Protein AF-A0A8J7ESP2-F1 (afdb_monomer)

Structure (mmCIF, N/CA/C/O backbone):
data_AF-A0A8J7ESP2-F1
#
_entry.id   AF-A0A8J7ESP2-F1
#
loop_
_atom_site.group_PDB
_atom_site.id
_atom_site.type_symbol
_atom_site.label_atom_id
_atom_site.label_alt_id
_atom_site.label_comp_id
_atom_site.label_asym_id
_atom_site.label_entity_id
_atom_site.label_seq_id
_atom_site.pdbx_PDB_ins_code
_atom_site.Cartn_x
_atom_site.Cartn_y
_atom_site.Cartn_z
_atom_site.occupancy
_atom_site.B_iso_or_equiv
_atom_site.auth_seq_id
_atom_site.auth_comp_id
_atom_site.auth_asym_id
_atom_site.auth_atom_id
_atom_site.pdbx_PDB_model_num
ATOM 1 N N . MET A 1 1 ? -73.515 11.483 63.460 1.00 39.88 1 MET A N 1
ATOM 2 C CA . MET A 1 1 ? -73.407 12.614 62.513 1.00 39.88 1 MET A CA 1
ATOM 3 C C . MET A 1 1 ? -72.296 12.306 61.528 1.00 39.88 1 MET A C 1
ATOM 5 O O . MET A 1 1 ? -71.257 11.814 61.939 1.00 39.88 1 MET A O 1
ATOM 9 N N . LYS A 1 2 ? -72.578 12.519 60.241 1.00 44.09 2 LYS A N 1
ATOM 10 C CA . LYS A 1 2 ? -71.656 12.390 59.106 1.00 44.09 2 LYS A CA 1
ATOM 11 C C . LYS A 1 2 ? -70.483 13.364 59.250 1.00 44.09 2 LYS A C 1
ATOM 13 O O . LYS A 1 2 ? -70.739 14.518 59.571 1.00 44.09 2 LYS A O 1
ATOM 18 N N . GLN A 1 3 ? -69.280 12.946 58.862 1.00 40.59 3 GLN A N 1
ATOM 19 C CA . GLN A 1 3 ? -68.357 13.806 58.118 1.00 40.59 3 GLN A CA 1
ATOM 20 C C . GLN A 1 3 ? -67.426 12.953 57.245 1.00 40.59 3 GLN A C 1
ATOM 22 O O . GLN A 1 3 ? -66.661 12.119 57.717 1.00 40.59 3 GLN A O 1
ATOM 27 N N . GLN A 1 4 ? -67.609 13.142 55.940 1.00 44.44 4 GLN A N 1
ATOM 28 C CA . GLN A 1 4 ? -66.697 12.800 54.855 1.00 44.44 4 GLN A CA 1
ATOM 29 C C . GLN A 1 4 ? -65.413 13.643 54.987 1.00 44.44 4 GLN A C 1
ATOM 31 O O . GLN A 1 4 ? -65.513 14.760 55.485 1.00 44.44 4 GLN A O 1
ATOM 36 N N . LEU A 1 5 ? -64.265 13.189 54.465 1.00 39.31 5 LEU A N 1
ATOM 37 C CA . LEU A 1 5 ? -63.591 13.847 53.328 1.00 39.31 5 LEU A CA 1
ATOM 38 C C . LEU A 1 5 ? -62.233 13.199 52.962 1.00 39.31 5 LEU A C 1
ATOM 40 O O . LEU A 1 5 ? -61.336 13.067 53.784 1.00 39.31 5 LEU A O 1
ATOM 44 N N . LEU A 1 6 ? -62.133 12.923 51.660 1.00 39.91 6 LEU A N 1
ATOM 45 C CA . LEU A 1 6 ? -60.988 13.013 50.746 1.00 39.91 6 LEU A CA 1
ATOM 46 C C . LEU A 1 6 ? -59.784 12.056 50.851 1.00 39.91 6 LEU A C 1
ATOM 48 O O . LEU A 1 6 ? -58.722 12.345 51.392 1.00 39.91 6 LEU A O 1
ATOM 52 N N . THR A 1 7 ? -59.948 10.968 50.101 1.00 47.91 7 THR A N 1
ATOM 53 C CA . THR A 1 7 ? -58.999 10.378 49.148 1.00 47.91 7 THR A CA 1
ATOM 54 C C . THR A 1 7 ? -58.208 11.424 48.344 1.00 47.91 7 THR A C 1
ATOM 56 O O . THR A 1 7 ? -58.790 12.361 47.800 1.00 47.91 7 THR A O 1
ATOM 59 N N . GLY A 1 8 ? -56.901 11.205 48.180 1.00 36.75 8 GLY A N 1
ATOM 60 C CA . GLY A 1 8 ? -56.048 12.009 47.303 1.00 36.75 8 GLY A CA 1
ATOM 61 C C . GLY A 1 8 ? -54.642 11.429 47.151 1.00 36.75 8 GLY A C 1
ATOM 62 O O . GLY A 1 8 ? -53.674 12.051 47.567 1.00 36.75 8 GLY A O 1
ATOM 63 N N . ALA A 1 9 ? -54.517 10.226 46.582 1.00 42.88 9 ALA A N 1
ATOM 64 C CA . ALA A 1 9 ? -53.223 9.696 46.152 1.00 42.88 9 ALA A CA 1
ATOM 65 C C . ALA A 1 9 ? -52.955 10.149 44.706 1.00 42.88 9 ALA A C 1
ATOM 67 O O . ALA A 1 9 ? -53.516 9.607 43.756 1.00 42.88 9 ALA A O 1
ATOM 68 N N . LEU A 1 10 ? -52.119 11.176 44.550 1.00 35.12 10 LEU A N 1
ATOM 69 C CA . LEU A 1 10 ? -51.536 11.577 43.269 1.00 35.12 10 LEU A CA 1
ATOM 70 C C . LEU A 1 10 ? -50.529 10.502 42.834 1.00 35.12 10 LEU A C 1
ATOM 72 O O . LEU A 1 10 ? -49.409 10.445 43.336 1.00 35.12 10 LEU A O 1
ATOM 76 N N . ALA A 1 11 ? -50.932 9.637 41.905 1.00 42.12 11 ALA A N 1
ATOM 77 C CA . ALA A 1 11 ? -50.015 8.753 41.198 1.00 42.12 11 ALA A CA 1
ATOM 78 C C . ALA A 1 11 ? -49.287 9.566 40.116 1.00 42.12 11 ALA A C 1
ATOM 80 O O . ALA A 1 11 ? -49.825 9.822 39.040 1.00 42.12 11 ALA A O 1
ATOM 81 N N . VAL A 1 12 ? -48.062 9.999 40.413 1.00 42.09 12 VAL A N 1
ATOM 82 C CA . VAL A 1 12 ? -47.153 10.569 39.412 1.00 42.09 12 VAL A CA 1
ATOM 83 C C . VAL A 1 12 ? -46.608 9.411 38.578 1.00 42.09 12 VAL A C 1
ATOM 85 O O . VAL A 1 12 ? -45.679 8.715 38.981 1.00 42.09 12 VAL A O 1
ATOM 88 N N . GLY A 1 13 ? -47.230 9.165 37.426 1.00 42.97 13 GLY A N 1
ATOM 89 C CA . GLY A 1 13 ? -46.709 8.246 36.421 1.00 42.97 13 GLY A CA 1
ATOM 90 C C . GLY A 1 13 ? -45.454 8.835 35.784 1.00 42.97 13 GLY A C 1
ATOM 91 O O . GLY A 1 13 ? -45.541 9.755 34.973 1.00 42.97 13 GLY A O 1
ATOM 92 N N . ALA A 1 14 ? -44.285 8.315 36.151 1.00 43.34 14 ALA A N 1
ATOM 93 C CA . ALA A 1 14 ? -43.040 8.608 35.457 1.00 43.34 14 ALA A CA 1
ATOM 94 C C . ALA A 1 14 ? -43.083 7.957 34.065 1.00 43.34 14 ALA A C 1
ATOM 96 O O . ALA A 1 14 ? -42.902 6.748 33.922 1.00 43.34 14 ALA A O 1
ATOM 97 N N . VAL A 1 15 ? -43.346 8.754 33.029 1.00 49.44 15 VAL A N 1
ATOM 98 C CA . VAL A 1 15 ? -43.147 8.332 31.640 1.00 49.44 15 VAL A CA 1
ATOM 99 C C . VAL A 1 15 ? -41.643 8.337 31.387 1.00 49.44 15 VAL A C 1
ATOM 101 O O . VAL A 1 15 ? -41.042 9.383 31.148 1.00 49.44 15 VAL A O 1
ATOM 104 N N . ALA A 1 16 ? -41.021 7.163 31.473 1.00 44.25 16 ALA A N 1
ATOM 105 C CA . ALA A 1 16 ? -39.672 6.959 30.975 1.00 44.25 16 ALA A CA 1
ATOM 106 C C . ALA A 1 16 ? -39.716 7.066 29.445 1.00 44.25 16 ALA A C 1
ATOM 108 O O . ALA A 1 16 ? -40.045 6.106 28.747 1.00 44.25 16 ALA A O 1
ATOM 109 N N . ILE A 1 17 ? -39.422 8.255 28.918 1.00 45.06 17 ILE A N 1
ATOM 110 C CA . ILE A 1 17 ? -39.087 8.432 27.507 1.00 45.06 17 ILE A CA 1
ATOM 111 C C . ILE A 1 17 ? -37.729 7.757 27.337 1.00 45.06 17 ILE A C 1
ATOM 113 O O . ILE A 1 17 ? -36.680 8.354 27.565 1.00 45.06 17 ILE A O 1
ATOM 117 N N . GLY A 1 18 ? -37.761 6.460 27.036 1.00 41.09 18 GLY A N 1
ATOM 118 C CA . GLY A 1 18 ? -36.591 5.728 26.593 1.00 41.09 18 GLY A CA 1
ATOM 119 C C . GLY A 1 18 ? -36.149 6.340 25.276 1.00 41.09 18 GLY A C 1
ATOM 120 O O . GLY A 1 18 ? -36.681 5.996 24.224 1.00 41.09 18 GLY A O 1
ATOM 121 N N . SER A 1 19 ? -35.208 7.279 25.340 1.00 46.00 19 SER A N 1
ATOM 122 C CA . SER A 1 19 ? -34.422 7.684 24.187 1.00 46.00 19 SER A CA 1
ATOM 123 C C . SER A 1 19 ? -33.747 6.422 23.670 1.00 46.00 19 SER A C 1
ATOM 125 O O . SER A 1 19 ? -32.754 5.964 24.233 1.00 46.00 19 SER A O 1
ATOM 127 N N . LEU A 1 20 ? -34.325 5.822 22.630 1.00 43.50 20 LEU A N 1
ATOM 128 C CA . LEU A 1 20 ? -33.637 4.858 21.791 1.00 43.50 20 LEU A CA 1
ATOM 129 C C . LEU A 1 20 ? -32.504 5.643 21.135 1.00 43.50 20 LEU A C 1
ATOM 131 O O . LEU A 1 20 ? -32.661 6.206 20.055 1.00 43.50 20 LEU A O 1
ATOM 135 N N . VAL A 1 21 ? -31.379 5.752 21.843 1.00 39.94 21 VAL A N 1
ATOM 136 C CA . VAL A 1 21 ? -30.105 6.092 21.231 1.00 39.94 21 VAL A CA 1
ATOM 137 C C . VAL A 1 21 ? -29.873 4.957 20.256 1.00 39.94 21 VAL A C 1
ATOM 139 O O . VAL A 1 21 ? -29.475 3.858 20.640 1.00 39.94 21 VAL A O 1
ATOM 142 N N . GLN A 1 22 ? -30.246 5.197 19.003 1.00 41.16 22 GLN A N 1
ATOM 143 C CA . GLN A 1 22 ? -29.867 4.346 17.903 1.00 41.16 22 GLN A CA 1
ATOM 144 C C . GLN A 1 22 ? -28.341 4.402 17.882 1.00 41.16 22 GLN A C 1
ATOM 146 O O . GLN A 1 22 ? -27.743 5.365 17.407 1.00 41.16 22 GLN A O 1
ATOM 151 N N . VAL A 1 23 ? -27.712 3.416 18.521 1.00 38.44 23 VAL A N 1
ATOM 152 C CA . VAL A 1 23 ? -26.293 3.134 18.358 1.00 38.44 23 VAL A CA 1
ATOM 153 C C . VAL A 1 23 ? -26.136 2.780 16.893 1.00 38.44 23 VAL A C 1
ATOM 155 O O . VAL A 1 23 ? -26.387 1.647 16.489 1.00 38.44 23 VAL A O 1
ATOM 158 N N . ASN A 1 24 ? -25.811 3.781 16.079 1.00 44.84 24 ASN A N 1
ATOM 159 C CA . ASN A 1 24 ? -25.345 3.519 14.735 1.00 44.84 24 ASN A CA 1
ATOM 160 C C . ASN A 1 24 ? -24.089 2.655 14.907 1.00 44.84 24 ASN A C 1
ATOM 162 O O . ASN A 1 24 ? -23.166 3.087 15.611 1.00 44.84 24 ASN A O 1
ATOM 166 N N . PRO A 1 25 ? -24.056 1.423 14.366 1.00 54.44 25 PRO A N 1
ATOM 167 C CA . PRO A 1 25 ? -22.804 0.686 14.299 1.00 54.44 25 PRO A CA 1
ATOM 168 C C . PRO A 1 25 ? -21.769 1.590 13.626 1.00 54.44 25 PRO A C 1
ATOM 170 O O . PRO A 1 25 ? -22.118 2.355 12.726 1.00 54.44 25 PRO A O 1
ATOM 173 N N . ALA A 1 26 ? -20.522 1.557 14.106 1.00 56.88 26 ALA A N 1
ATOM 174 C CA . ALA A 1 26 ? -19.442 2.291 13.456 1.00 56.88 26 ALA A CA 1
ATOM 175 C C . ALA A 1 26 ? -19.467 1.936 11.965 1.00 56.88 26 ALA A C 1
ATOM 177 O O . ALA A 1 26 ? -19.390 0.753 11.628 1.00 56.88 26 ALA A O 1
ATOM 178 N N . GLU A 1 27 ? -19.671 2.941 11.112 1.00 66.44 27 GLU A N 1
ATOM 179 C CA . GLU A 1 27 ? -19.870 2.712 9.686 1.00 66.44 27 GLU A CA 1
ATOM 180 C C . GLU A 1 27 ? -18.649 1.987 9.125 1.00 66.44 27 GLU A C 1
ATOM 182 O O . GLU A 1 27 ? -17.505 2.406 9.325 1.00 66.44 27 GLU A O 1
ATOM 187 N N . ALA A 1 28 ? -18.897 0.857 8.468 1.00 75.81 28 ALA A N 1
ATOM 188 C CA . ALA A 1 28 ? -17.850 0.140 7.776 1.00 75.81 28 ALA A CA 1
ATOM 189 C C . ALA A 1 28 ? -17.318 1.015 6.641 1.00 75.81 28 ALA A C 1
ATOM 191 O O . ALA A 1 28 ? -18.073 1.582 5.849 1.00 75.81 28 ALA A O 1
ATOM 192 N N . LEU A 1 29 ? -15.998 1.118 6.570 1.00 84.62 29 LEU A N 1
ATOM 193 C CA . LEU A 1 29 ? -15.307 1.941 5.597 1.00 84.62 29 LEU A CA 1
ATOM 194 C C . LEU A 1 29 ? -14.373 1.060 4.776 1.00 84.62 29 LEU A C 1
ATOM 196 O O . LEU A 1 29 ? -13.660 0.210 5.315 1.00 84.62 29 LEU A O 1
ATOM 200 N N . THR A 1 30 ? -14.363 1.284 3.463 1.00 90.69 30 THR A N 1
ATOM 201 C CA . THR A 1 30 ? -13.348 0.725 2.570 1.00 90.69 30 THR A CA 1
ATOM 202 C C . THR A 1 30 ? -12.546 1.863 1.955 1.00 90.69 30 THR A C 1
ATOM 204 O O . THR A 1 30 ? -13.098 2.717 1.261 1.00 90.69 30 THR A O 1
ATOM 207 N N . LEU A 1 31 ? -11.239 1.866 2.214 1.00 92.50 31 LEU A N 1
ATOM 208 C CA . LEU A 1 31 ? -10.283 2.713 1.514 1.00 92.50 31 LEU A CA 1
ATOM 209 C C . LEU A 1 31 ? -9.590 1.873 0.454 1.00 92.50 31 LEU A C 1
ATOM 211 O O . LEU A 1 31 ? -9.164 0.748 0.723 1.00 92.50 31 LEU A O 1
ATOM 215 N N . THR A 1 32 ? -9.415 2.449 -0.723 1.00 94.69 32 THR A N 1
ATOM 216 C CA . THR A 1 32 ? -8.659 1.848 -1.817 1.00 94.69 32 THR A CA 1
ATOM 217 C C . THR A 1 32 ? -7.561 2.783 -2.296 1.00 94.69 32 THR A C 1
ATOM 219 O O . THR A 1 32 ? -7.645 4.005 -2.159 1.00 94.69 32 THR A O 1
ATOM 222 N N . SER A 1 33 ? -6.516 2.225 -2.888 1.00 96.19 33 SER A N 1
ATOM 223 C CA . SER A 1 33 ? -5.528 2.974 -3.655 1.00 96.19 33 SER A CA 1
ATOM 224 C C . SER A 1 33 ? -4.937 2.068 -4.717 1.00 96.19 33 SER A C 1
ATOM 226 O O . SER A 1 33 ? -4.635 0.917 -4.423 1.00 96.19 33 SER A O 1
ATOM 228 N N . GLN A 1 34 ? -4.729 2.592 -5.920 1.00 96.94 34 GLN A N 1
ATOM 229 C CA . GLN A 1 34 ? -3.856 1.955 -6.894 1.00 96.94 34 GLN A CA 1
ATOM 230 C C . GLN A 1 34 ? -2.544 2.730 -6.922 1.00 96.94 34 GLN A C 1
ATOM 232 O O . GLN A 1 34 ? -2.506 3.903 -7.303 1.00 96.94 34 GLN A O 1
ATOM 237 N N . LEU A 1 35 ? -1.472 2.085 -6.473 1.00 97.69 35 LEU A N 1
ATOM 238 C CA . LEU A 1 35 ? -0.134 2.643 -6.540 1.00 97.69 35 LEU A CA 1
ATOM 239 C C . LEU A 1 35 ? 0.417 2.416 -7.940 1.00 97.69 35 LEU A C 1
ATOM 241 O O . LEU A 1 35 ? 0.416 1.289 -8.437 1.00 97.69 35 LEU A O 1
ATOM 245 N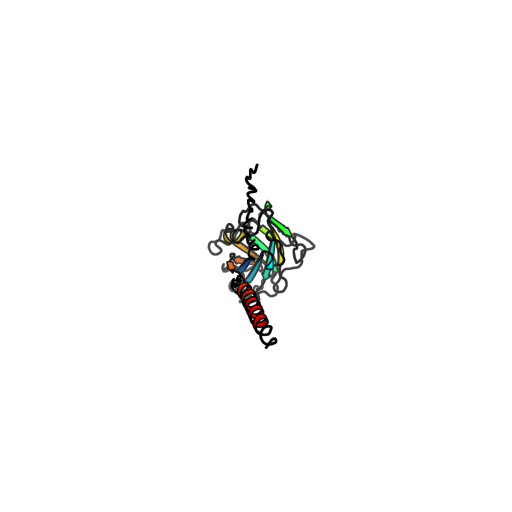 N . LEU A 1 36 ? 0.929 3.483 -8.539 1.00 96.38 36 LEU A N 1
ATOM 246 C CA . LEU A 1 36 ? 1.497 3.456 -9.878 1.00 96.38 36 LEU A CA 1
ATOM 247 C C . LEU A 1 36 ? 3.004 3.657 -9.825 1.00 96.38 36 LEU A C 1
ATOM 249 O O . LEU A 1 36 ? 3.519 4.372 -8.959 1.00 96.38 36 LEU A O 1
ATOM 253 N N . GLY A 1 37 ? 3.68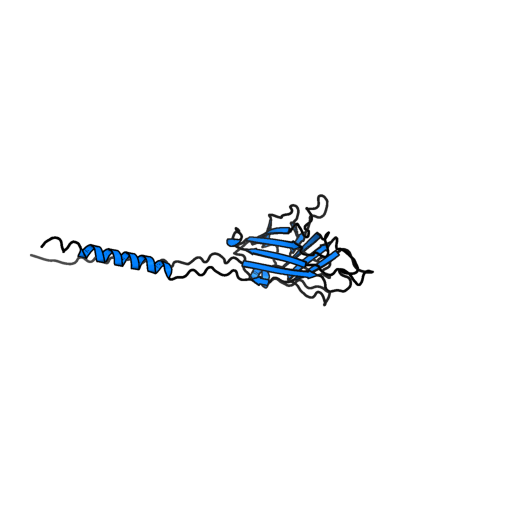6 3.007 -10.765 1.00 91.81 37 GLY A N 1
ATOM 254 C CA . GLY A 1 37 ? 5.129 3.065 -10.927 1.00 91.81 37 GLY A CA 1
ATOM 255 C C . GLY A 1 37 ? 5.700 4.476 -11.029 1.00 91.81 37 GLY A C 1
ATOM 256 O O . GLY A 1 37 ? 5.038 5.460 -11.365 1.00 91.81 37 GLY A O 1
ATOM 257 N N . ASP A 1 38 ? 6.977 4.550 -10.703 1.00 89.50 38 ASP A N 1
ATOM 258 C CA . ASP A 1 38 ? 7.786 5.747 -10.756 1.00 89.50 38 ASP A CA 1
ATOM 259 C C . ASP A 1 38 ? 7.930 6.283 -12.193 1.00 89.50 38 ASP A C 1
ATOM 261 O O . ASP A 1 38 ? 8.534 5.611 -13.024 1.00 89.50 38 ASP A O 1
ATOM 265 N N . PRO A 1 39 ? 7.466 7.512 -12.492 1.00 89.75 39 PRO A N 1
ATOM 266 C CA . PRO A 1 39 ? 7.495 8.062 -13.847 1.00 89.75 39 PRO A CA 1
ATOM 267 C C . PRO A 1 39 ? 8.891 8.518 -14.307 1.00 89.75 39 PRO A C 1
ATOM 269 O O . PRO A 1 39 ? 9.040 9.063 -15.401 1.00 89.75 39 PRO A O 1
ATOM 272 N N . ARG A 1 40 ? 9.928 8.409 -13.468 1.00 89.00 40 ARG A N 1
ATOM 273 C CA . ARG A 1 40 ? 11.292 8.815 -13.830 1.00 89.00 40 ARG A CA 1
ATOM 274 C C . ARG A 1 40 ? 11.873 7.816 -14.836 1.00 89.00 40 ARG A C 1
ATOM 276 O O . ARG A 1 40 ? 11.957 6.632 -14.541 1.00 89.00 40 ARG A O 1
ATOM 283 N N . ALA A 1 41 ? 12.418 8.325 -15.943 1.00 84.50 41 ALA A N 1
ATOM 284 C CA . ALA A 1 41 ? 12.826 7.571 -17.142 1.00 84.50 41 ALA A CA 1
ATOM 285 C C . ALA A 1 41 ? 13.792 6.374 -16.968 1.00 84.50 41 ALA A C 1
ATOM 287 O O . ALA A 1 41 ? 13.967 5.606 -17.913 1.00 84.50 41 ALA A O 1
ATOM 288 N N . ASN A 1 42 ? 14.446 6.233 -15.810 1.00 84.25 42 ASN A N 1
ATOM 289 C CA . ASN A 1 42 ? 15.376 5.139 -15.501 1.00 84.25 42 ASN A CA 1
ATOM 290 C C . ASN A 1 42 ? 14.779 4.111 -14.518 1.00 84.25 42 ASN A C 1
ATOM 292 O O . ASN A 1 42 ? 15.524 3.331 -13.924 1.00 84.25 42 ASN A O 1
ATOM 296 N N . ASN A 1 43 ? 13.464 4.134 -14.298 1.00 88.56 43 ASN A N 1
ATOM 297 C CA . ASN A 1 43 ? 12.760 3.154 -13.478 1.00 88.56 43 ASN A CA 1
ATOM 298 C C . ASN A 1 43 ? 11.892 2.258 -14.365 1.00 88.56 43 ASN A C 1
ATOM 300 O O . ASN A 1 43 ? 11.447 2.709 -15.419 1.00 88.56 43 ASN A O 1
ATOM 304 N N . PRO A 1 44 ? 11.657 0.999 -13.962 1.00 89.94 44 PRO A N 1
ATOM 305 C CA . PRO A 1 44 ? 10.742 0.141 -14.697 1.00 89.94 44 PRO A CA 1
ATOM 306 C C . PRO A 1 44 ? 9.294 0.653 -14.648 1.00 89.94 44 PRO A C 1
ATOM 308 O O . PRO A 1 44 ? 8.778 0.975 -13.576 1.00 89.94 44 PRO A O 1
ATOM 311 N N . ASP A 1 45 ? 8.653 0.673 -15.812 1.00 91.31 45 ASP A N 1
ATOM 312 C CA . ASP A 1 45 ? 7.249 1.027 -16.021 1.00 91.31 45 ASP A CA 1
ATOM 313 C C . ASP A 1 45 ? 6.317 -0.172 -15.810 1.00 91.31 45 ASP A C 1
ATOM 315 O O . ASP A 1 45 ? 6.736 -1.322 -15.884 1.00 91.31 45 ASP A O 1
ATOM 319 N N . GLY A 1 46 ? 5.016 0.087 -15.637 1.00 93.12 46 GLY A N 1
ATOM 320 C CA . GLY A 1 46 ? 4.004 -0.974 -15.530 1.00 93.12 46 GLY A CA 1
ATOM 321 C C . GLY A 1 46 ? 3.902 -1.610 -14.143 1.00 93.12 46 GLY A C 1
ATOM 322 O O . GLY A 1 46 ? 3.384 -2.720 -14.007 1.00 93.12 46 GLY A O 1
ATOM 323 N N . LEU A 1 47 ? 4.386 -0.903 -13.119 1.00 96.81 47 LEU A N 1
ATOM 324 C CA . LEU A 1 47 ? 4.197 -1.261 -11.718 1.00 96.81 47 LEU A CA 1
ATOM 325 C C . LEU A 1 47 ? 2.819 -0.797 -11.253 1.00 96.81 47 LEU A C 1
ATOM 327 O O . LEU A 1 47 ? 2.488 0.388 -11.341 1.00 96.81 47 LEU A O 1
ATOM 331 N N . ILE A 1 48 ? 2.041 -1.747 -10.756 1.00 97.88 48 ILE A N 1
ATOM 332 C CA . ILE A 1 48 ? 0.678 -1.575 -10.268 1.00 97.88 48 ILE A CA 1
ATOM 333 C C . ILE A 1 48 ? 0.553 -2.383 -8.976 1.00 97.88 48 ILE A C 1
ATOM 335 O O . ILE A 1 48 ? 0.823 -3.591 -8.956 1.00 97.88 48 ILE A O 1
ATOM 339 N N . VAL A 1 49 ? 0.167 -1.707 -7.897 1.00 98.38 49 VAL A N 1
ATOM 340 C CA . VAL A 1 49 ? -0.108 -2.325 -6.595 1.00 98.38 49 VAL A CA 1
ATOM 341 C C . VAL A 1 49 ? -1.443 -1.809 -6.090 1.00 98.38 49 VAL A C 1
ATOM 343 O O . VAL A 1 49 ? -1.601 -0.609 -5.882 1.00 98.38 49 VAL A O 1
ATOM 346 N N . ASP A 1 50 ? -2.388 -2.707 -5.868 1.00 98.38 50 ASP A N 1
ATOM 347 C CA . ASP A 1 50 ? -3.700 -2.383 -5.337 1.00 98.38 50 ASP A CA 1
ATOM 348 C C . ASP A 1 50 ? -3.669 -2.525 -3.807 1.00 98.38 50 ASP A C 1
ATOM 350 O O . ASP A 1 50 ? -3.289 -3.551 -3.243 1.00 98.38 50 ASP A O 1
ATOM 354 N N . VAL A 1 51 ? -4.042 -1.458 -3.107 1.00 98.38 51 VAL A N 1
ATOM 355 C CA . VAL A 1 51 ? -4.102 -1.401 -1.645 1.00 98.38 51 VAL A CA 1
ATOM 356 C C . VAL A 1 51 ? -5.555 -1.263 -1.237 1.00 98.38 51 VAL A C 1
ATOM 358 O O . VAL A 1 51 ? -6.246 -0.353 -1.687 1.00 98.38 51 VAL A O 1
ATOM 361 N N . THR A 1 52 ? -6.010 -2.145 -0.354 1.00 97.31 52 THR A N 1
ATOM 362 C CA . THR A 1 52 ? -7.350 -2.093 0.234 1.00 97.31 52 THR A CA 1
ATOM 363 C C . THR A 1 52 ? -7.249 -2.085 1.753 1.00 97.31 52 THR A C 1
ATOM 365 O O . THR A 1 52 ? -6.521 -2.889 2.335 1.00 97.31 52 THR A O 1
ATOM 368 N N . VAL A 1 53 ? -8.012 -1.206 2.399 1.00 96.38 53 VAL A N 1
ATOM 369 C CA . VAL A 1 53 ? -8.185 -1.174 3.852 1.00 96.38 53 VAL A CA 1
ATOM 370 C C . VAL A 1 53 ? -9.668 -1.274 4.169 1.00 96.38 53 VAL A C 1
ATOM 372 O O . VAL A 1 53 ? -10.437 -0.405 3.770 1.00 96.38 53 VAL A O 1
ATOM 375 N N . LYS A 1 54 ? -10.070 -2.324 4.885 1.00 94.06 54 LYS A N 1
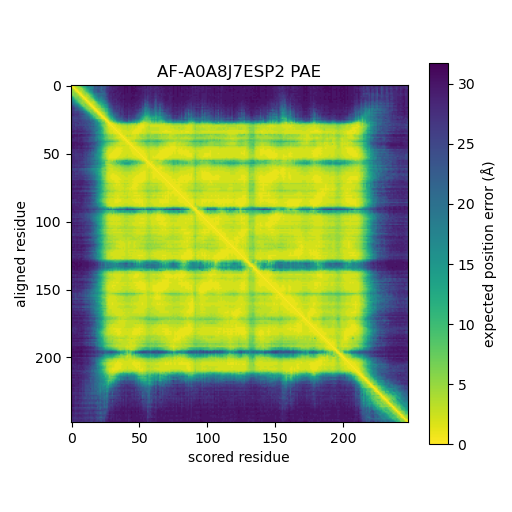ATOM 376 C CA . LYS A 1 54 ? -11.457 -2.523 5.331 1.00 94.06 54 LYS A CA 1
ATOM 377 C C . LYS A 1 54 ? -11.548 -2.373 6.839 1.00 94.06 54 LYS A C 1
ATOM 379 O O . LYS A 1 54 ? -10.744 -2.969 7.555 1.00 94.06 54 LYS A O 1
ATOM 384 N N . THR A 1 55 ? -12.523 -1.614 7.322 1.00 90.19 55 THR A N 1
ATOM 385 C CA . THR A 1 55 ? -12.720 -1.356 8.754 1.00 90.19 55 THR A CA 1
ATOM 386 C C . THR A 1 55 ? -14.064 -1.887 9.242 1.00 90.19 55 THR A C 1
ATOM 388 O O . THR A 1 55 ? -14.992 -2.110 8.462 1.00 90.19 55 THR A O 1
ATOM 391 N N . GLY A 1 56 ? -14.171 -2.044 10.561 1.00 79.69 56 GLY A N 1
ATOM 392 C CA . GLY A 1 56 ? -15.447 -2.276 11.225 1.00 79.69 56 GLY A CA 1
ATOM 393 C C . GLY A 1 56 ? -16.033 -3.672 11.014 1.00 79.69 56 GLY A C 1
ATOM 394 O O . GLY A 1 56 ? -15.388 -4.606 10.529 1.00 79.69 56 GLY A O 1
ATOM 395 N N . THR A 1 57 ? -17.286 -3.817 11.434 1.00 74.69 57 THR A N 1
ATOM 396 C CA . THR A 1 57 ? -17.947 -5.117 11.595 1.00 74.69 57 THR A CA 1
ATOM 397 C C . THR A 1 57 ? -18.231 -5.833 10.282 1.00 74.69 57 THR A C 1
ATOM 399 O O . THR A 1 57 ? -18.259 -7.060 10.273 1.00 74.69 57 THR A O 1
ATOM 402 N N . ASP A 1 58 ? -18.372 -5.110 9.169 1.00 73.06 58 ASP A N 1
ATOM 403 C CA . ASP A 1 58 ? -18.624 -5.714 7.850 1.00 73.06 58 ASP A CA 1
ATOM 404 C C . ASP A 1 58 ? -17.399 -6.473 7.324 1.00 73.06 58 ASP A C 1
ATOM 406 O O . ASP A 1 58 ? -17.519 -7.399 6.524 1.00 73.06 58 ASP A O 1
ATOM 410 N N . ALA A 1 59 ? -16.210 -6.123 7.820 1.00 78.25 59 ALA A N 1
ATOM 411 C CA . ALA A 1 59 ? -14.985 -6.885 7.609 1.00 78.25 59 ALA A CA 1
ATOM 412 C C . ALA A 1 59 ? -14.789 -8.007 8.649 1.00 78.25 59 ALA A C 1
ATOM 414 O O . ALA A 1 59 ? -13.753 -8.668 8.643 1.00 78.25 59 ALA A O 1
ATOM 415 N N . GLY A 1 60 ? -15.747 -8.214 9.561 1.00 86.94 60 GLY A N 1
ATOM 416 C CA . GLY A 1 60 ? -15.619 -9.129 10.697 1.00 86.94 60 GLY A CA 1
ATOM 417 C C . GLY A 1 60 ? -14.657 -8.630 11.780 1.00 86.94 60 GLY A C 1
ATOM 418 O O . GLY A 1 60 ? -14.114 -9.439 12.529 1.00 86.94 60 GLY A O 1
ATOM 419 N N . LEU A 1 61 ? -14.412 -7.316 11.850 1.00 90.38 61 LEU A N 1
ATOM 420 C CA . LEU A 1 61 ? -13.430 -6.702 12.743 1.00 90.38 61 LEU A CA 1
ATOM 421 C C . LEU A 1 61 ? -14.090 -5.871 13.845 1.00 90.38 61 LEU A C 1
ATOM 423 O O . LEU A 1 61 ? -15.221 -5.398 13.715 1.00 90.38 61 LEU A O 1
ATOM 427 N N . SER A 1 62 ? -13.347 -5.638 14.928 1.00 92.00 62 SER A N 1
ATOM 428 C CA . SER A 1 62 ? -13.737 -4.643 15.932 1.00 92.00 62 SER A CA 1
ATOM 429 C C . SER A 1 62 ? -13.682 -3.227 15.345 1.00 92.00 62 SER A C 1
ATOM 431 O O . SER A 1 62 ? -12.959 -2.956 14.388 1.00 92.00 62 SER A O 1
ATOM 433 N N . THR A 1 63 ? -14.409 -2.278 15.936 1.00 91.31 63 THR A N 1
ATOM 434 C CA . THR A 1 63 ? -14.497 -0.893 15.427 1.00 91.31 63 THR A CA 1
ATOM 435 C C . THR A 1 63 ? -13.166 -0.133 15.453 1.00 91.31 63 THR A C 1
ATOM 437 O O . THR A 1 63 ? -13.000 0.855 14.743 1.00 91.31 63 THR A O 1
ATOM 440 N N . ASN A 1 64 ? -12.202 -0.590 16.250 1.00 92.81 64 ASN A N 1
ATOM 441 C CA . ASN A 1 64 ? -10.840 -0.065 16.316 1.00 92.81 64 ASN A CA 1
ATOM 442 C C . ASN A 1 64 ? -9.842 -0.868 15.462 1.00 92.81 64 ASN A C 1
ATOM 444 O O . ASN A 1 64 ? -8.634 -0.696 15.624 1.00 92.81 64 ASN A O 1
ATOM 448 N N . GLN A 1 65 ? -10.317 -1.758 14.589 1.00 94.44 65 GLN A N 1
ATOM 449 C CA . GLN A 1 65 ? -9.488 -2.622 13.754 1.00 94.44 65 GLN A CA 1
ATOM 450 C C . GLN A 1 65 ? -9.729 -2.392 12.261 1.00 94.44 65 GLN A C 1
ATOM 452 O O . GLN A 1 65 ? -10.839 -2.082 11.823 1.00 94.44 65 GLN A O 1
ATOM 457 N N . ALA A 1 66 ? -8.661 -2.559 11.483 1.00 95.25 66 ALA A N 1
ATOM 458 C CA . ALA A 1 66 ? -8.693 -2.511 10.031 1.00 95.25 66 ALA A CA 1
ATOM 459 C C . ALA A 1 66 ? -7.853 -3.639 9.429 1.00 95.25 66 ALA A C 1
ATOM 461 O O . ALA A 1 66 ? -6.719 -3.866 9.853 1.00 95.25 66 ALA A O 1
ATOM 462 N N . LEU A 1 67 ? -8.397 -4.315 8.420 1.00 97.19 67 LEU A N 1
ATOM 463 C CA . LEU A 1 67 ? -7.684 -5.292 7.609 1.00 97.19 67 LEU A CA 1
ATOM 464 C C . LEU A 1 67 ? -7.060 -4.581 6.419 1.00 97.19 67 LEU A C 1
ATOM 466 O O . LEU A 1 67 ? -7.765 -3.988 5.603 1.00 97.19 67 LEU A O 1
ATOM 470 N N . TRP A 1 68 ? -5.743 -4.691 6.320 1.00 98.12 68 TRP A N 1
ATOM 471 C CA . TRP A 1 68 ? -4.962 -4.235 5.185 1.00 98.12 68 TRP A CA 1
ATOM 472 C C . TRP A 1 68 ? -4.744 -5.373 4.207 1.00 98.12 68 TRP A C 1
ATOM 474 O O . TRP A 1 68 ? -4.516 -6.517 4.599 1.00 98.12 68 TRP A O 1
ATOM 484 N N . THR A 1 69 ? -4.784 -5.049 2.925 1.00 98.31 69 THR A N 1
ATOM 485 C CA . THR A 1 69 ? -4.390 -5.940 1.839 1.00 98.31 69 THR A CA 1
ATOM 486 C C . THR A 1 69 ? -3.580 -5.142 0.830 1.00 98.31 69 THR A C 1
ATOM 488 O O . THR A 1 69 ? -4.035 -4.102 0.362 1.00 98.31 69 THR A O 1
ATOM 491 N N . VAL A 1 70 ? -2.377 -5.620 0.526 1.00 98.56 70 VAL A N 1
ATOM 492 C CA . VAL A 1 70 ? -1.477 -5.076 -0.492 1.00 98.56 70 VAL A CA 1
ATOM 493 C C . VAL A 1 70 ? -1.291 -6.162 -1.536 1.00 98.56 70 VAL A C 1
ATOM 495 O O . VAL A 1 70 ? -0.693 -7.203 -1.256 1.00 98.56 70 VAL A O 1
ATOM 498 N N . ASP A 1 71 ? -1.841 -5.928 -2.714 1.00 98.25 71 ASP A N 1
ATOM 499 C CA . ASP A 1 71 ? -1.897 -6.887 -3.805 1.00 98.25 71 ASP A CA 1
ATOM 500 C C . ASP A 1 71 ? -1.106 -6.360 -5.000 1.00 98.25 71 ASP A C 1
ATOM 502 O O . ASP A 1 71 ? -1.292 -5.220 -5.424 1.00 98.25 71 ASP A O 1
ATOM 506 N N . ILE A 1 72 ? -0.174 -7.153 -5.522 1.00 98.25 72 ILE A N 1
ATOM 507 C CA . ILE A 1 72 ? 0.605 -6.735 -6.687 1.00 98.25 72 ILE A CA 1
ATOM 508 C C . ILE A 1 72 ? -0.152 -7.181 -7.932 1.00 98.25 72 ILE A C 1
ATOM 510 O O . ILE A 1 72 ? -0.454 -8.355 -8.088 1.00 98.25 72 ILE A O 1
ATOM 514 N N . ASN A 1 73 ? -0.402 -6.255 -8.850 1.00 96.12 73 ASN A N 1
ATOM 515 C CA . ASN A 1 73 ? -1.141 -6.523 -10.079 1.00 96.12 73 ASN A CA 1
ATOM 516 C C . ASN A 1 73 ? -0.352 -6.031 -11.299 1.00 96.12 73 ASN A C 1
ATOM 518 O O . ASN A 1 73 ? -0.831 -5.251 -12.116 1.00 96.12 73 ASN A O 1
ATOM 522 N N . SER A 1 74 ? 0.917 -6.436 -11.381 1.00 97.38 74 SER A N 1
ATOM 523 C CA . SER A 1 74 ? 1.902 -5.944 -12.352 1.00 97.38 74 SER A CA 1
ATOM 524 C C . SER A 1 74 ? 2.213 -7.014 -13.413 1.00 97.38 74 SER A C 1
ATOM 526 O O . SER A 1 74 ? 3.266 -7.660 -13.349 1.00 97.38 74 SER A O 1
ATOM 528 N N . PRO A 1 75 ? 1.342 -7.229 -14.420 1.00 96.44 75 PRO A N 1
ATOM 529 C CA . PRO A 1 75 ? 1.456 -8.352 -15.359 1.00 96.44 75 PRO A CA 1
ATOM 530 C C . PRO A 1 75 ? 2.711 -8.307 -16.241 1.00 96.44 75 PRO A C 1
ATOM 532 O O . PRO A 1 75 ? 3.162 -9.343 -16.723 1.00 96.44 75 PRO A O 1
ATOM 535 N N . LEU A 1 76 ? 3.317 -7.130 -16.433 1.00 96.06 76 LEU A N 1
ATOM 536 C CA . LEU A 1 76 ? 4.577 -6.993 -17.175 1.00 96.06 76 LEU A CA 1
ATOM 537 C C . LEU A 1 76 ? 5.801 -7.511 -16.392 1.00 96.06 76 LEU A C 1
ATOM 539 O O . LEU A 1 76 ? 6.882 -7.693 -16.960 1.00 96.06 76 LEU A O 1
ATOM 543 N N . HIS A 1 77 ? 5.632 -7.798 -15.099 1.00 96.19 77 HIS A N 1
ATOM 544 C CA . HIS A 1 77 ? 6.680 -8.269 -14.203 1.00 96.19 77 HIS A CA 1
ATOM 545 C C . HIS A 1 77 ? 6.261 -9.575 -13.522 1.00 96.19 77 HIS A C 1
ATOM 547 O O . HIS A 1 77 ? 5.904 -9.592 -12.350 1.00 96.19 77 HIS A O 1
ATOM 553 N N . SER A 1 78 ? 6.326 -10.698 -14.241 1.00 95.00 78 SER A N 1
ATOM 554 C CA . SER A 1 78 ? 5.866 -12.003 -13.731 1.00 95.00 78 SER A CA 1
ATOM 555 C C . SER A 1 78 ? 6.567 -12.460 -12.444 1.00 95.00 78 SER A C 1
ATOM 557 O O . SER A 1 78 ? 5.962 -13.157 -11.637 1.00 95.00 78 SER A O 1
ATOM 559 N N . ASN A 1 79 ? 7.826 -12.056 -12.250 1.00 94.44 79 ASN A N 1
ATOM 560 C CA . ASN A 1 79 ? 8.661 -12.440 -11.108 1.00 94.44 79 ASN A CA 1
ATOM 561 C C . ASN A 1 79 ? 8.721 -11.362 -10.015 1.00 94.44 79 ASN A C 1
ATOM 563 O O . ASN A 1 79 ? 9.556 -11.459 -9.115 1.00 94.44 79 ASN A O 1
ATOM 567 N N . ILE A 1 80 ? 7.882 -10.326 -10.113 1.00 96.56 80 ILE A N 1
ATOM 568 C CA . ILE A 1 80 ? 7.862 -9.221 -9.159 1.00 96.56 80 ILE A CA 1
ATOM 569 C C . ILE A 1 80 ? 7.635 -9.721 -7.739 1.00 96.56 80 ILE A C 1
ATOM 571 O O . ILE A 1 80 ? 6.825 -10.619 -7.490 1.00 96.56 80 ILE A O 1
ATOM 575 N N . LYS A 1 81 ? 8.319 -9.078 -6.798 1.00 95.62 81 LYS A N 1
ATOM 576 C CA . LYS A 1 81 ? 8.053 -9.260 -5.378 1.00 95.62 81 LYS A CA 1
ATOM 577 C C . LYS A 1 81 ? 8.043 -7.943 -4.620 1.00 95.62 81 LYS A C 1
ATOM 579 O O . LYS A 1 81 ? 8.769 -7.007 -4.971 1.00 95.62 81 LYS A O 1
ATOM 584 N N . LEU A 1 82 ? 7.246 -7.888 -3.557 1.00 96.25 82 LEU A N 1
ATOM 585 C CA . LEU A 1 82 ? 7.262 -6.779 -2.610 1.00 96.25 82 LEU A CA 1
ATOM 586 C C . LEU A 1 82 ? 8.528 -6.864 -1.762 1.00 96.25 82 LEU A C 1
ATOM 588 O O . LEU A 1 82 ? 8.760 -7.868 -1.096 1.00 96.25 82 LEU A O 1
ATOM 592 N N . GLY A 1 83 ? 9.327 -5.800 -1.758 1.00 93.88 83 GLY A N 1
ATOM 593 C CA . GLY A 1 83 ? 10.396 -5.651 -0.775 1.00 93.88 83 GLY A CA 1
ATOM 594 C C . GLY A 1 83 ? 9.875 -4.990 0.498 1.00 93.88 83 GLY A C 1
ATOM 595 O O . GLY A 1 83 ? 10.094 -5.479 1.602 1.00 93.88 83 GLY A O 1
ATOM 596 N N . GLN A 1 84 ? 9.196 -3.852 0.339 1.00 95.75 84 GLN A N 1
ATOM 597 C CA . GLN A 1 84 ? 8.686 -3.041 1.445 1.00 95.75 84 GLN A CA 1
ATOM 598 C C . GLN A 1 84 ? 7.388 -2.351 1.031 1.00 95.75 84 GLN A C 1
ATOM 600 O O . GLN A 1 84 ? 7.279 -1.870 -0.097 1.00 95.75 84 GLN A O 1
ATOM 605 N N . PHE A 1 85 ? 6.444 -2.239 1.961 1.00 98.12 85 PHE A N 1
ATOM 606 C CA . PHE A 1 85 ? 5.252 -1.403 1.810 1.00 98.12 85 PHE A CA 1
ATOM 607 C C . PHE A 1 85 ? 5.285 -0.278 2.839 1.00 98.12 85 PHE A C 1
ATOM 609 O O . PHE A 1 85 ? 5.550 -0.529 4.007 1.00 98.12 85 PHE A O 1
ATOM 616 N N . PHE A 1 86 ? 5.028 0.951 2.414 1.00 98.25 86 PHE A N 1
ATOM 617 C CA . PHE A 1 86 ? 5.149 2.170 3.201 1.00 98.25 86 PHE A CA 1
ATOM 618 C C . PHE A 1 86 ? 3.806 2.881 3.273 1.00 98.25 86 PHE A C 1
ATOM 620 O O . PHE A 1 86 ? 3.104 2.991 2.265 1.00 98.25 86 PHE A O 1
ATOM 627 N N . PHE A 1 87 ? 3.460 3.387 4.450 1.00 98.00 87 PHE A N 1
ATOM 628 C CA . PHE A 1 87 ? 2.193 4.076 4.646 1.00 98.00 87 PHE A CA 1
ATOM 629 C C . PHE A 1 87 ? 2.254 5.062 5.808 1.00 98.00 87 PHE A C 1
ATOM 631 O O . PHE A 1 87 ? 2.967 4.864 6.796 1.00 98.00 87 PHE A O 1
ATOM 638 N N . ASN A 1 88 ? 1.460 6.121 5.685 1.00 97.25 88 ASN A N 1
ATOM 639 C CA . ASN A 1 88 ? 1.219 7.089 6.745 1.00 97.25 88 ASN A CA 1
ATOM 640 C C . ASN A 1 88 ? -0.222 6.986 7.242 1.00 97.25 88 ASN A C 1
ATOM 642 O O . ASN A 1 88 ? -1.133 6.669 6.479 1.00 97.25 88 ASN A O 1
ATOM 646 N N . LEU A 1 89 ? -0.418 7.291 8.520 1.00 95.31 89 LEU A N 1
ATOM 647 C CA . LEU A 1 89 ? -1.722 7.422 9.163 1.00 95.31 89 LEU A CA 1
ATOM 648 C C . LEU A 1 89 ? -1.799 8.779 9.849 1.00 95.31 89 LEU A C 1
ATOM 650 O O . LEU A 1 89 ? -0.775 9.334 10.260 1.00 95.31 89 LEU A O 1
ATOM 654 N N . ALA A 1 90 ? -3.009 9.303 9.999 1.00 90.25 90 ALA A N 1
ATOM 655 C CA . ALA A 1 90 ? -3.234 10.479 10.818 1.00 90.25 90 ALA A CA 1
ATOM 656 C C . ALA A 1 90 ? -2.954 10.165 12.297 1.00 90.25 90 ALA A C 1
ATOM 658 O O . ALA A 1 90 ? -2.947 9.007 12.730 1.00 90.25 90 ALA A O 1
ATOM 659 N N . ASN A 1 91 ? -2.716 11.218 13.083 1.00 74.56 91 ASN A N 1
ATOM 660 C CA . ASN A 1 91 ? -2.295 11.110 14.484 1.00 74.56 91 ASN A CA 1
ATOM 661 C C . ASN A 1 91 ? -1.021 10.256 14.629 1.00 74.56 91 ASN A C 1
ATOM 663 O O . ASN A 1 91 ? -1.006 9.240 15.324 1.00 74.56 91 ASN A O 1
ATOM 667 N N . ALA A 1 92 ? 0.037 10.718 13.951 1.00 64.00 92 ALA A N 1
ATOM 668 C CA . ALA A 1 92 ? 1.307 10.063 13.613 1.00 64.00 92 ALA A CA 1
ATOM 669 C C . ALA A 1 92 ? 2.159 9.473 14.760 1.00 64.00 92 ALA A C 1
ATOM 671 O O . ALA A 1 92 ? 3.289 9.043 14.524 1.00 64.00 92 ALA A O 1
ATOM 672 N N . ALA A 1 93 ? 1.669 9.433 16.000 1.00 79.31 93 ALA A N 1
ATOM 673 C CA . ALA A 1 93 ? 2.355 8.706 17.057 1.00 79.31 93 ALA A CA 1
ATOM 674 C C . ALA A 1 93 ? 2.209 7.203 16.791 1.00 79.31 93 ALA A C 1
ATOM 676 O O . ALA A 1 93 ? 1.153 6.615 17.019 1.00 79.31 93 ALA A O 1
ATOM 677 N N . ALA A 1 94 ? 3.284 6.581 16.304 1.00 78.00 94 ALA A N 1
ATOM 678 C CA . ALA A 1 94 ? 3.300 5.166 15.942 1.00 78.00 94 ALA A CA 1
ATOM 679 C C . ALA A 1 94 ? 2.857 4.232 17.084 1.00 78.00 94 ALA A C 1
ATOM 681 O O . ALA A 1 94 ? 2.297 3.172 16.827 1.00 78.00 94 ALA A O 1
ATOM 682 N N . SER A 1 95 ? 3.025 4.659 18.340 1.00 86.81 95 SER A N 1
ATOM 683 C CA . SER A 1 95 ? 2.553 3.963 19.544 1.00 86.81 95 SER A CA 1
ATOM 684 C C . SER A 1 95 ? 1.032 3.815 19.644 1.00 86.81 95 SER A C 1
ATOM 686 O O . SER A 1 95 ? 0.555 3.018 20.446 1.00 86.81 95 SER A O 1
ATOM 688 N N . ASN A 1 96 ? 0.260 4.574 18.864 1.00 91.62 96 ASN A N 1
ATOM 689 C CA . ASN A 1 96 ? -1.201 4.497 18.859 1.00 91.62 96 ASN A CA 1
ATOM 690 C C . ASN A 1 96 ? -1.731 3.276 18.104 1.00 91.62 96 ASN A C 1
ATOM 692 O O . ASN A 1 96 ? -2.929 3.000 18.177 1.00 91.62 96 ASN A O 1
ATOM 696 N N . TYR A 1 97 ? -0.870 2.572 17.369 1.00 94.94 97 TYR A N 1
ATOM 697 C CA . TYR A 1 97 ? -1.264 1.485 16.491 1.00 94.94 97 TYR A CA 1
ATOM 698 C C . TYR A 1 97 ? -0.434 0.237 16.772 1.00 94.94 97 TYR A C 1
ATOM 700 O O . TYR A 1 97 ? 0.777 0.300 16.978 1.00 94.94 97 TYR A O 1
ATOM 708 N N . THR A 1 98 ? -1.089 -0.916 16.747 1.00 96.00 98 THR A N 1
ATOM 709 C CA . THR A 1 98 ? -0.434 -2.224 16.758 1.00 96.00 98 THR A CA 1
ATOM 710 C C . THR A 1 98 ? -0.812 -2.996 15.505 1.00 96.00 98 THR A C 1
ATOM 712 O O . THR A 1 98 ? -1.866 -2.765 14.909 1.00 96.00 98 THR A O 1
ATOM 715 N N . PHE A 1 99 ? 0.067 -3.902 15.085 1.00 96.88 99 PHE A N 1
ATOM 716 C CA . PHE A 1 99 ? -0.082 -4.639 13.836 1.00 96.88 99 PHE A CA 1
ATOM 717 C C . PHE A 1 99 ? 0.148 -6.124 14.078 1.00 96.88 99 PHE A C 1
ATOM 719 O O . PHE A 1 99 ? 1.100 -6.504 14.761 1.00 96.88 99 PHE A O 1
ATOM 726 N N . SER A 1 100 ? -0.731 -6.964 13.547 1.00 97.06 100 SER A N 1
ATOM 727 C CA . SER A 1 100 ? -0.719 -8.404 13.795 1.00 97.06 100 SER A CA 1
ATOM 728 C C . SER A 1 100 ? -1.359 -9.182 12.646 1.00 97.06 100 SER A C 1
ATOM 730 O O . SER A 1 100 ? -1.824 -8.603 11.667 1.00 97.06 100 SER A O 1
ATOM 732 N N . GLY A 1 101 ? -1.367 -10.514 12.753 1.00 95.94 101 GLY A N 1
ATOM 733 C CA . GLY A 1 101 ? -2.051 -11.372 11.782 1.00 95.94 101 GLY A CA 1
ATOM 734 C C . GLY A 1 101 ? -1.454 -11.307 10.377 1.00 95.94 101 GLY A C 1
ATOM 735 O O . GLY A 1 101 ? -2.195 -11.412 9.406 1.00 95.94 101 GLY A O 1
ATOM 736 N N . PHE A 1 102 ? -0.139 -11.093 10.267 1.00 96.75 102 PHE A N 1
ATOM 737 C CA . PHE A 1 102 ? 0.536 -11.018 8.976 1.00 96.75 102 PHE A CA 1
ATOM 738 C C . PHE A 1 102 ? 0.405 -12.325 8.199 1.00 96.75 102 PHE A C 1
ATOM 740 O O . PHE A 1 102 ? 0.750 -13.398 8.700 1.00 96.75 102 PHE A O 1
ATOM 747 N N . ASN A 1 103 ? -0.037 -12.201 6.954 1.00 95.31 103 ASN A N 1
ATOM 748 C CA . ASN A 1 103 ? -0.011 -13.258 5.963 1.00 95.31 103 ASN A CA 1
ATOM 749 C C . ASN A 1 103 ? 0.564 -12.690 4.652 1.00 95.31 103 ASN A C 1
ATOM 751 O O . ASN A 1 103 ? -0.053 -11.781 4.093 1.00 95.31 103 ASN A O 1
ATOM 755 N N . PRO A 1 104 ? 1.716 -13.182 4.166 1.00 94.31 104 PRO A N 1
ATOM 756 C CA . PRO A 1 104 ? 2.498 -14.286 4.722 1.00 94.31 104 PRO A CA 1
ATOM 757 C C . PRO A 1 104 ? 3.094 -14.011 6.107 1.00 94.31 104 PRO A C 1
ATOM 759 O O . PRO A 1 104 ? 3.376 -12.870 6.472 1.00 94.31 104 PRO A O 1
ATOM 762 N N . THR A 1 105 ? 3.307 -15.075 6.884 1.00 92.56 105 THR A N 1
ATOM 763 C CA . THR A 1 105 ? 3.950 -14.975 8.200 1.00 92.56 105 THR A CA 1
ATOM 764 C C . THR A 1 105 ? 5.401 -14.520 8.071 1.00 92.56 105 THR A C 1
ATOM 766 O O . THR A 1 105 ? 6.088 -14.900 7.124 1.00 92.56 105 THR A O 1
ATOM 769 N N . GLY A 1 106 ? 5.884 -13.772 9.061 1.00 89.88 106 GLY A N 1
ATOM 770 C CA . GLY A 1 106 ? 7.262 -13.279 9.135 1.00 89.88 106 GLY A CA 1
ATOM 771 C C . GLY A 1 106 ? 7.352 -11.772 8.934 1.00 89.88 106 GLY A C 1
ATOM 772 O O . GLY A 1 106 ? 8.157 -11.137 9.604 1.00 89.88 106 GLY A O 1
ATOM 773 N N . TRP A 1 107 ? 6.474 -11.191 8.110 1.00 94.38 107 TRP A N 1
ATOM 774 C CA . TRP A 1 107 ? 6.365 -9.741 7.938 1.00 94.38 107 TRP A CA 1
ATOM 775 C C . TRP A 1 107 ? 6.082 -9.023 9.264 1.00 94.38 107 TRP A C 1
ATOM 777 O O . TRP A 1 107 ? 5.378 -9.541 10.133 1.00 94.38 107 TRP A O 1
ATOM 787 N N . ALA A 1 108 ? 6.612 -7.808 9.398 1.00 93.62 108 ALA A N 1
ATOM 788 C CA . ALA A 1 108 ? 6.375 -6.947 10.553 1.00 93.62 108 ALA A CA 1
ATOM 789 C C . ALA A 1 108 ? 6.334 -5.467 10.153 1.00 93.62 108 ALA A C 1
ATOM 791 O O . ALA A 1 108 ? 6.950 -5.064 9.163 1.00 93.62 108 ALA A O 1
ATOM 792 N N . ILE A 1 109 ? 5.645 -4.643 10.952 1.00 95.25 109 ILE A N 1
ATOM 793 C CA . ILE A 1 109 ? 5.745 -3.185 10.830 1.00 95.25 109 ILE A CA 1
ATOM 794 C C . ILE A 1 109 ? 6.984 -2.680 11.575 1.00 95.25 109 ILE A C 1
ATOM 796 O O . ILE A 1 109 ? 7.224 -3.038 12.726 1.00 95.25 109 ILE A O 1
ATOM 800 N N . GLN A 1 110 ? 7.736 -1.793 10.929 1.00 93.88 110 GLN A N 1
ATOM 801 C C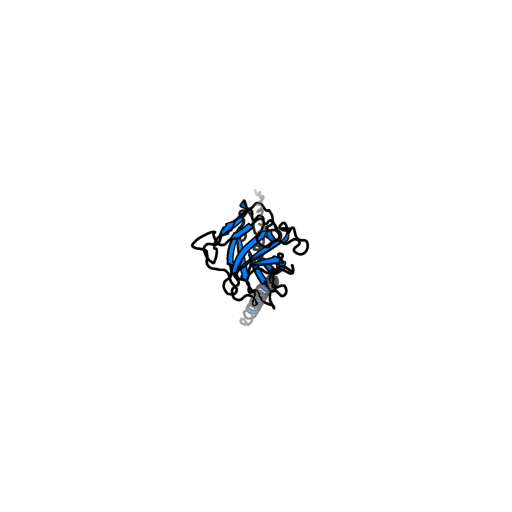A . GLN A 1 110 ? 8.809 -1.005 11.524 1.00 93.88 110 GLN A CA 1
ATOM 802 C C . GLN A 1 110 ? 8.492 0.492 11.448 1.00 93.88 110 GLN A C 1
ATOM 804 O O . GLN A 1 110 ? 7.889 0.966 10.483 1.00 93.88 110 GLN A O 1
ATOM 809 N N . THR A 1 111 ? 8.943 1.226 12.463 1.00 93.50 111 THR A N 1
ATOM 810 C CA . THR A 1 111 ? 8.800 2.681 12.606 1.00 93.50 111 THR A CA 1
ATOM 811 C C . THR A 1 111 ? 10.059 3.257 13.280 1.00 93.50 111 THR A C 1
ATOM 813 O O . THR A 1 111 ? 10.593 2.608 14.183 1.00 93.50 111 THR A O 1
ATOM 816 N N . PRO A 1 112 ? 10.542 4.453 12.897 1.00 93.88 112 PRO A N 1
ATOM 817 C CA . PRO A 1 112 ? 10.104 5.222 11.733 1.00 93.88 112 PRO A CA 1
ATOM 818 C C . PRO A 1 112 ? 10.576 4.575 10.420 1.00 93.88 112 PRO A C 1
ATOM 820 O O . PRO A 1 112 ? 11.553 3.819 10.386 1.00 93.88 112 PRO A O 1
ATOM 823 N N . ALA A 1 113 ? 9.891 4.875 9.320 1.00 94.50 113 ALA A N 1
ATOM 824 C CA . ALA A 1 113 ? 10.226 4.386 7.988 1.00 94.50 113 ALA A CA 1
ATOM 825 C C . ALA A 1 113 ? 10.919 5.472 7.155 1.00 94.50 113 ALA A C 1
ATOM 827 O O . ALA A 1 113 ? 10.409 5.932 6.134 1.00 94.50 113 ALA A O 1
ATOM 828 N N . ASN A 1 114 ? 12.113 5.858 7.603 1.00 95.00 114 ASN A N 1
ATOM 829 C CA . ASN A 1 114 ? 12.900 6.902 6.953 1.00 95.00 114 ASN A CA 1
ATOM 830 C C . ASN A 1 114 ? 13.579 6.396 5.675 1.00 95.00 114 ASN A C 1
ATOM 832 O O . ASN A 1 114 ? 14.004 5.239 5.608 1.00 95.00 114 ASN A O 1
ATOM 836 N N . ASN A 1 115 ? 13.752 7.297 4.709 1.00 94.88 115 ASN A N 1
ATOM 837 C CA . ASN A 1 115 ? 14.419 7.083 3.430 1.00 94.88 115 ASN A CA 1
ATOM 838 C C . ASN A 1 115 ? 13.916 5.827 2.709 1.00 94.88 115 ASN A C 1
ATOM 840 O O . ASN A 1 115 ? 14.690 4.913 2.421 1.00 94.88 115 ASN A O 1
ATOM 844 N N . ALA A 1 116 ? 12.614 5.773 2.421 1.00 95.62 116 ALA A N 1
ATOM 845 C CA . ALA A 1 116 ? 12.007 4.633 1.747 1.00 95.62 116 ALA A CA 1
ATOM 846 C C . ALA A 1 116 ? 12.751 4.289 0.444 1.00 95.62 116 ALA A C 1
ATOM 848 O O . ALA A 1 116 ? 12.991 5.154 -0.407 1.00 95.62 116 ALA A O 1
ATOM 849 N N . ASN A 1 117 ? 13.121 3.020 0.272 1.00 92.81 117 ASN A N 1
ATOM 850 C CA . ASN A 1 117 ? 13.914 2.576 -0.872 1.00 92.81 117 ASN A CA 1
ATOM 851 C C . ASN A 1 117 ? 13.201 2.882 -2.194 1.00 92.81 117 ASN A C 1
ATOM 853 O O . ASN A 1 117 ? 12.004 2.650 -2.332 1.00 92.81 117 ASN A O 1
ATOM 857 N N . GLY A 1 118 ? 13.935 3.423 -3.167 1.00 91.19 118 GLY A N 1
ATOM 858 C CA . GLY A 1 118 ? 13.389 3.806 -4.475 1.00 91.19 118 GLY A CA 1
ATOM 859 C C . GLY A 1 118 ? 12.553 5.095 -4.480 1.00 91.19 118 GLY A C 1
ATOM 860 O O . GLY A 1 118 ? 12.397 5.702 -5.532 1.00 91.19 118 GLY A O 1
ATOM 861 N N . SER A 1 119 ? 12.105 5.600 -3.329 1.00 93.88 119 SER A N 1
ATOM 862 C CA . SER A 1 119 ? 11.192 6.756 -3.246 1.00 93.88 119 SER A CA 1
ATOM 863 C C . SER A 1 119 ? 11.834 8.129 -3.498 1.00 93.88 119 SER A C 1
ATOM 865 O O . SER A 1 119 ? 11.136 9.140 -3.537 1.00 93.88 119 SER A O 1
ATOM 867 N N . GLY A 1 120 ? 13.164 8.207 -3.626 1.00 92.81 120 GLY A N 1
ATOM 868 C CA . GLY A 1 120 ? 13.878 9.489 -3.574 1.00 92.81 120 GLY A CA 1
ATOM 869 C C . GLY A 1 120 ? 13.843 10.105 -2.172 1.00 92.81 120 GLY A C 1
ATOM 870 O O . GLY A 1 120 ? 13.439 11.251 -2.014 1.00 92.81 120 GLY A O 1
ATOM 871 N N . SER A 1 121 ? 14.236 9.332 -1.156 1.00 94.69 121 SER A N 1
ATOM 872 C CA . SER A 1 121 ? 14.344 9.790 0.241 1.00 94.69 121 SER A CA 1
ATOM 873 C C . SER A 1 121 ? 13.033 10.256 0.887 1.00 94.69 121 SER A C 1
ATOM 875 O O . SER A 1 121 ? 13.069 11.063 1.806 1.00 94.69 121 SER A O 1
ATOM 877 N N . ALA A 1 122 ? 11.879 9.758 0.435 1.00 97.19 122 ALA A N 1
ATOM 878 C CA . ALA A 1 122 ? 10.624 10.031 1.121 1.00 97.19 122 ALA A CA 1
ATOM 879 C C . ALA A 1 122 ? 10.605 9.323 2.486 1.00 97.19 122 ALA A C 1
ATOM 881 O O . ALA A 1 122 ? 10.908 8.128 2.582 1.00 97.19 122 ALA A O 1
ATOM 882 N N . ASP A 1 123 ? 10.230 10.064 3.526 1.00 96.94 123 ASP A N 1
ATOM 883 C CA . ASP A 1 123 ? 10.082 9.549 4.884 1.00 96.94 123 ASP A CA 1
ATOM 884 C C . ASP A 1 123 ? 8.619 9.205 5.169 1.00 96.94 123 ASP A C 1
ATOM 886 O O . ASP A 1 123 ? 7.710 10.012 4.952 1.00 96.94 123 ASP A O 1
ATOM 890 N N . PHE A 1 124 ? 8.403 7.997 5.681 1.00 96.81 124 PHE A N 1
ATOM 891 C CA . PHE A 1 124 ? 7.107 7.500 6.117 1.00 96.81 124 PHE A CA 1
ATOM 892 C C . PHE A 1 124 ? 7.117 7.201 7.615 1.00 96.81 124 PHE A C 1
ATOM 894 O O . PHE A 1 124 ? 8.162 7.010 8.241 1.00 96.81 124 PHE A O 1
ATOM 901 N N . ILE A 1 125 ? 5.927 7.097 8.194 1.00 96.38 125 ILE A N 1
ATOM 902 C CA . ILE A 1 125 ? 5.744 6.699 9.587 1.00 96.38 125 ILE A CA 1
ATOM 903 C C . ILE A 1 125 ? 5.973 5.191 9.709 1.00 96.38 125 ILE A C 1
ATOM 905 O O . ILE A 1 125 ? 6.773 4.753 10.535 1.00 96.38 125 ILE A O 1
ATOM 909 N N . PHE A 1 126 ? 5.323 4.397 8.855 1.00 97.19 126 PHE A N 1
ATOM 910 C CA . PHE A 1 126 ? 5.351 2.940 8.935 1.00 97.19 126 PHE A CA 1
ATOM 911 C C . PHE A 1 126 ? 5.899 2.307 7.662 1.00 97.19 126 PHE A C 1
ATOM 913 O O . PHE A 1 126 ? 5.653 2.776 6.548 1.00 97.19 126 PHE A O 1
ATOM 920 N N . LYS A 1 127 ? 6.586 1.175 7.834 1.00 96.75 127 LYS A N 1
ATOM 921 C CA . LYS A 1 127 ? 6.864 0.233 6.750 1.00 96.75 127 LYS A CA 1
ATOM 922 C C . LYS A 1 127 ? 6.548 -1.192 7.174 1.00 96.75 127 LYS A C 1
ATOM 924 O O . LYS A 1 127 ? 7.012 -1.624 8.224 1.00 96.75 127 LYS A O 1
ATOM 929 N N . ALA A 1 128 ? 5.815 -1.929 6.351 1.00 96.38 128 ALA A N 1
ATOM 930 C CA . ALA A 1 128 ? 5.818 -3.380 6.398 1.00 96.38 128 ALA A CA 1
ATOM 931 C C . ALA A 1 128 ? 7.087 -3.872 5.699 1.00 96.38 128 ALA A C 1
ATOM 933 O O . ALA A 1 128 ? 7.356 -3.504 4.552 1.00 96.38 128 ALA A O 1
ATOM 934 N N . LEU A 1 129 ? 7.877 -4.667 6.411 1.00 91.44 129 LEU A N 1
ATOM 935 C CA . LEU A 1 129 ? 9.147 -5.197 5.938 1.00 91.44 129 LEU A CA 1
ATOM 936 C C . LEU A 1 129 ? 9.150 -6.722 6.086 1.00 91.44 129 LEU A C 1
ATOM 938 O O . LEU A 1 129 ? 8.816 -7.244 7.152 1.00 91.44 129 LEU A O 1
ATOM 942 N N . ASP A 1 130 ? 9.560 -7.408 5.020 1.00 81.88 130 ASP A N 1
ATOM 943 C CA . ASP A 1 130 ? 10.007 -8.800 5.076 1.00 81.88 130 ASP A CA 1
ATOM 944 C C . ASP A 1 130 ? 11.241 -8.879 6.002 1.00 81.88 130 ASP A C 1
ATOM 946 O O . ASP A 1 130 ? 12.202 -8.137 5.764 1.00 81.88 130 ASP A O 1
ATOM 950 N N . PRO A 1 131 ? 11.219 -9.674 7.091 1.00 72.81 131 PRO A N 1
ATOM 951 C CA . PRO A 1 131 ? 12.258 -9.697 8.114 1.00 72.81 131 PRO A CA 1
ATOM 952 C C . PRO A 1 131 ? 13.654 -9.761 7.503 1.00 72.81 131 PRO A C 1
ATOM 954 O O . PRO A 1 131 ? 13.944 -10.537 6.595 1.00 72.81 131 PRO A O 1
ATOM 957 N N . SER A 1 132 ? 14.547 -8.916 8.017 1.00 56.44 132 SER A N 1
ATOM 958 C CA . SER A 1 132 ? 15.920 -8.870 7.538 1.00 56.44 132 SER A CA 1
ATOM 959 C C . SER A 1 132 ? 16.668 -10.133 7.969 1.00 56.44 132 SER A C 1
ATOM 961 O O . SER A 1 132 ? 17.113 -10.225 9.113 1.00 56.44 132 SER A O 1
ATOM 963 N N . GLY A 1 133 ? 16.847 -11.067 7.039 1.00 58.16 133 GLY A N 1
ATOM 964 C CA . GLY A 1 133 ? 17.720 -12.228 7.188 1.00 58.16 133 GLY A CA 1
ATOM 965 C C . GLY A 1 133 ? 16.976 -13.569 7.222 1.00 58.16 133 GLY A C 1
ATOM 966 O O . GLY A 1 133 ? 15.766 -13.605 7.426 1.00 58.16 133 GLY A O 1
ATOM 967 N N . PRO A 1 134 ? 17.693 -14.691 7.017 1.00 58.22 134 PRO A N 1
ATOM 968 C CA . PRO A 1 134 ? 17.066 -16.002 6.942 1.00 58.22 134 PRO A CA 1
ATOM 969 C C . PRO A 1 134 ? 16.396 -16.453 8.258 1.00 58.22 134 PRO A C 1
ATOM 971 O O . PRO A 1 134 ? 16.978 -16.257 9.327 1.00 58.22 134 PRO A O 1
ATOM 974 N N . PRO A 1 135 ? 15.255 -17.165 8.179 1.00 70.06 135 PRO A N 1
ATOM 975 C CA . PRO A 1 135 ? 14.460 -17.355 6.968 1.00 70.06 135 PRO A CA 1
ATOM 976 C C . PRO A 1 135 ? 13.673 -16.077 6.633 1.00 70.06 135 PRO A C 1
ATOM 978 O O . PRO A 1 135 ? 12.933 -15.569 7.474 1.00 70.06 135 PRO A O 1
ATOM 981 N N . ASN A 1 136 ? 13.809 -15.594 5.392 1.00 75.50 136 ASN A N 1
ATOM 982 C CA . ASN A 1 136 ? 12.943 -14.533 4.872 1.00 75.50 136 ASN A CA 1
ATOM 983 C C . ASN A 1 136 ? 11.485 -15.021 4.917 1.00 75.50 136 ASN A C 1
ATOM 985 O O . ASN A 1 136 ? 11.225 -16.224 4.772 1.00 75.50 136 ASN A O 1
ATOM 989 N N . ALA A 1 137 ? 10.535 -14.105 5.079 1.00 82.94 137 ALA A N 1
ATOM 990 C CA . ALA A 1 137 ? 9.129 -14.423 4.899 1.00 82.94 137 ALA A CA 1
ATOM 991 C C . ALA A 1 137 ? 8.863 -14.888 3.459 1.00 82.94 137 ALA A C 1
ATOM 993 O O . ALA A 1 137 ? 9.660 -14.685 2.537 1.00 82.94 137 ALA A O 1
ATOM 994 N N . ALA A 1 138 ? 7.714 -15.530 3.246 1.00 89.38 138 ALA A N 1
ATOM 995 C CA . ALA A 1 138 ? 7.317 -15.866 1.888 1.00 89.38 138 ALA A CA 1
ATOM 996 C C . ALA A 1 138 ? 7.121 -14.582 1.062 1.00 89.38 138 ALA A C 1
ATOM 998 O O . ALA A 1 138 ? 6.592 -13.578 1.553 1.00 89.38 138 ALA A O 1
ATOM 999 N N . ASN A 1 139 ? 7.538 -14.639 -0.205 1.00 92.06 139 ASN A N 1
ATOM 1000 C CA . ASN A 1 139 ? 7.427 -13.508 -1.117 1.00 92.06 139 ASN A CA 1
ATOM 1001 C C . ASN A 1 139 ? 5.954 -13.152 -1.358 1.00 92.06 139 ASN A C 1
ATOM 1003 O O . ASN A 1 139 ? 5.135 -14.010 -1.690 1.00 92.06 139 ASN A O 1
ATOM 1007 N N . VAL A 1 140 ? 5.663 -11.861 -1.283 1.00 96.06 140 VAL A N 1
ATOM 1008 C CA . VAL A 1 140 ? 4.429 -11.254 -1.795 1.00 96.06 140 VAL A CA 1
ATOM 1009 C C . VAL A 1 140 ? 4.668 -10.959 -3.274 1.00 96.06 140 VAL A C 1
ATOM 1011 O O . VAL A 1 140 ? 5.677 -10.338 -3.605 1.00 96.06 140 VAL A O 1
ATOM 1014 N N . THR A 1 141 ? 3.803 -11.449 -4.160 1.00 97.25 141 THR A N 1
ATOM 1015 C CA . THR A 1 141 ? 3.977 -11.470 -5.631 1.00 97.25 141 THR A CA 1
ATOM 1016 C C . THR A 1 141 ? 2.644 -11.167 -6.326 1.00 97.25 141 THR A C 1
ATOM 1018 O O . THR A 1 141 ? 1.658 -10.916 -5.645 1.00 97.25 141 THR A O 1
ATOM 1021 N N . ASN A 1 142 ? 2.567 -11.270 -7.661 1.00 97.06 142 ASN A N 1
ATOM 1022 C CA . ASN A 1 142 ? 1.288 -11.158 -8.387 1.00 97.06 142 ASN A CA 1
ATOM 1023 C C . ASN A 1 142 ? 0.217 -12.188 -7.970 1.00 97.06 142 ASN A C 1
ATOM 1025 O O . ASN A 1 142 ? -0.955 -12.008 -8.267 1.00 97.06 142 ASN A O 1
ATOM 1029 N N . ASN A 1 143 ? 0.617 -13.299 -7.343 1.00 96.94 143 ASN A N 1
ATOM 1030 C CA . ASN A 1 143 ? -0.298 -14.381 -6.959 1.00 96.94 143 ASN A CA 1
ATOM 1031 C C . ASN A 1 143 ? -0.471 -14.503 -5.438 1.00 96.94 143 ASN A C 1
ATOM 1033 O O . ASN A 1 143 ? -1.202 -15.374 -4.970 1.00 96.94 143 ASN A O 1
ATOM 1037 N N . THR A 1 144 ? 0.234 -13.673 -4.669 1.00 96.88 144 THR A N 1
ATOM 1038 C CA . THR A 1 144 ? 0.263 -13.739 -3.207 1.00 96.88 144 THR A CA 1
ATOM 1039 C C . THR A 1 144 ? 0.267 -12.322 -2.668 1.00 96.88 144 THR A C 1
ATOM 1041 O O . THR A 1 144 ? 1.274 -11.629 -2.802 1.00 96.88 144 THR A O 1
ATOM 1044 N N . ASN A 1 145 ? -0.821 -11.910 -2.029 1.00 97.88 145 ASN A N 1
ATOM 1045 C CA . ASN A 1 145 ? -0.928 -10.604 -1.391 1.00 97.88 145 ASN A CA 1
ATOM 1046 C C . ASN A 1 145 ? -0.251 -10.582 -0.011 1.00 97.88 145 ASN A C 1
ATOM 1048 O O . ASN A 1 145 ? -0.024 -11.619 0.610 1.00 97.88 145 ASN A O 1
ATOM 1052 N N . LEU A 1 146 ? 0.049 -9.381 0.480 1.00 98.12 146 LEU A N 1
ATOM 1053 C CA . LEU A 1 146 ? 0.323 -9.139 1.894 1.00 98.12 146 LEU A CA 1
ATOM 1054 C C . LEU A 1 146 ? -0.978 -8.722 2.571 1.00 98.12 146 LEU A C 1
ATOM 1056 O O . LEU A 1 146 ? -1.672 -7.833 2.085 1.00 98.12 146 LEU A O 1
ATOM 1060 N N . SER A 1 147 ? -1.275 -9.291 3.730 1.00 98.06 147 SER A N 1
ATOM 1061 C CA . SER A 1 147 ? -2.377 -8.847 4.576 1.00 98.06 147 SER A CA 1
ATOM 1062 C C . SER A 1 147 ? -1.973 -8.814 6.042 1.00 98.06 147 SER A C 1
ATOM 1064 O O . SER A 1 147 ? -1.098 -9.566 6.469 1.00 98.06 147 SER A O 1
ATOM 1066 N N . PHE A 1 148 ? -2.572 -7.898 6.798 1.00 98.06 148 PHE A N 1
ATOM 1067 C CA . PHE A 1 148 ? -2.365 -7.762 8.239 1.00 98.06 148 PHE A CA 1
ATOM 1068 C C . PHE A 1 148 ? -3.497 -6.952 8.870 1.00 98.06 148 PHE A C 1
ATOM 1070 O O . PHE A 1 148 ? -4.173 -6.164 8.206 1.00 98.06 148 PHE A O 1
ATOM 1077 N N . ILE A 1 149 ? -3.690 -7.127 10.174 1.00 97.75 149 ILE A N 1
ATOM 1078 C CA . ILE A 1 149 ? -4.629 -6.348 10.975 1.00 97.75 149 ILE A CA 1
ATOM 1079 C C . ILE A 1 149 ? -3.883 -5.204 11.643 1.00 97.75 149 ILE A C 1
ATOM 1081 O O . ILE A 1 149 ? -2.901 -5.414 12.351 1.00 97.75 149 ILE A O 1
ATOM 1085 N N . MET A 1 150 ? -4.391 -3.993 11.457 1.00 96.94 150 MET A N 1
ATOM 1086 C CA . MET A 1 150 ? -4.045 -2.825 12.252 1.00 96.94 150 MET A CA 1
ATOM 1087 C C . MET A 1 150 ? -5.079 -2.656 13.364 1.00 96.94 150 MET A C 1
ATOM 1089 O O . MET A 1 150 ? -6.278 -2.695 13.099 1.00 96.94 150 MET A O 1
ATOM 1093 N N . THR A 1 151 ? -4.629 -2.422 14.592 1.00 95.62 151 THR A N 1
ATOM 1094 C CA . THR A 1 151 ? -5.484 -2.085 15.736 1.00 95.62 151 THR A CA 1
ATOM 1095 C C . THR A 1 151 ? -5.102 -0.711 16.269 1.00 95.62 151 THR A C 1
ATOM 1097 O O . THR A 1 151 ? -3.945 -0.473 16.605 1.00 95.62 151 THR A O 1
ATOM 1100 N N . LYS A 1 152 ? -6.078 0.191 16.371 1.00 94.00 152 LYS A N 1
ATOM 1101 C CA . LYS A 1 152 ? -5.938 1.498 17.016 1.00 94.00 152 LYS A CA 1
ATOM 1102 C C . LYS A 1 152 ? -6.151 1.340 18.521 1.00 94.00 152 LYS A C 1
ATOM 1104 O O . LYS A 1 152 ? -7.127 0.728 18.959 1.00 94.00 152 LYS A O 1
ATOM 1109 N N . GLY A 1 153 ? -5.234 1.882 19.317 1.00 92.12 153 GLY A N 1
ATOM 1110 C CA . GLY A 1 153 ? -5.229 1.718 20.771 1.00 92.12 153 GLY A CA 1
ATOM 1111 C C . GLY A 1 153 ? -6.410 2.389 21.472 1.00 92.12 153 GLY A C 1
ATOM 1112 O O . GLY A 1 153 ? -6.863 1.897 22.501 1.00 92.12 153 GLY A O 1
ATOM 1113 N N . LEU A 1 154 ? -6.931 3.488 20.914 1.00 89.06 154 LEU A N 1
ATOM 1114 C CA . LEU A 1 154 ? -8.058 4.235 21.472 1.00 89.06 154 LEU A CA 1
ATOM 1115 C C . LEU A 1 154 ? -9.027 4.694 20.377 1.00 89.06 154 LEU A C 1
ATOM 1117 O O . LEU A 1 154 ? -8.618 5.267 19.366 1.00 89.06 154 LEU A O 1
ATOM 1121 N N . GLY A 1 155 ? -10.321 4.509 20.645 1.00 89.19 155 GLY A N 1
ATOM 1122 C CA . GLY A 1 155 ? -11.412 4.940 19.773 1.00 89.19 155 GLY A CA 1
ATOM 1123 C C . GLY A 1 155 ? -11.605 4.065 18.533 1.00 89.19 155 GLY A C 1
ATOM 1124 O O . GLY A 1 155 ? -10.829 3.153 18.254 1.00 89.19 155 GLY A O 1
ATOM 1125 N N . ALA A 1 156 ? -12.674 4.351 17.791 1.00 90.50 156 ALA A N 1
ATOM 1126 C CA . ALA A 1 156 ? -12.919 3.720 16.502 1.00 90.50 156 ALA A CA 1
ATOM 1127 C C . ALA A 1 156 ? -11.935 4.238 15.439 1.00 90.50 156 ALA A C 1
ATOM 1129 O O . ALA A 1 156 ? -11.419 5.361 15.530 1.00 90.50 156 ALA A O 1
ATOM 1130 N N . ILE A 1 157 ? -11.694 3.411 14.426 1.00 91.00 157 ILE A N 1
ATOM 1131 C CA . ILE A 1 157 ? -11.054 3.849 13.190 1.00 91.00 157 ILE A CA 1
ATOM 1132 C C . ILE A 1 157 ? -12.082 4.617 12.364 1.00 91.00 157 ILE A C 1
ATOM 1134 O O . ILE A 1 157 ? -13.228 4.198 12.220 1.00 91.00 157 ILE A O 1
ATOM 1138 N N . THR A 1 158 ? -11.647 5.741 11.815 1.00 90.31 158 THR A N 1
ATOM 1139 C CA . THR A 1 158 ? -12.451 6.651 11.001 1.00 90.31 158 THR A CA 1
ATOM 1140 C C . THR A 1 158 ? -11.737 6.961 9.693 1.00 90.31 158 THR A C 1
ATOM 1142 O O . THR A 1 158 ? -10.527 6.780 9.574 1.00 90.31 158 THR A O 1
ATOM 1145 N N . GLU A 1 159 ? -12.462 7.497 8.718 1.00 90.25 159 GLU A N 1
ATOM 1146 C CA . GLU A 1 159 ? -11.887 7.942 7.445 1.00 90.25 159 GLU A CA 1
ATOM 1147 C C . GLU A 1 159 ? -10.765 8.976 7.622 1.00 90.25 159 GLU A C 1
ATOM 1149 O O . GLU A 1 159 ? -9.749 8.937 6.920 1.00 90.25 159 GLU A O 1
ATOM 1154 N N . ALA A 1 160 ? -10.901 9.852 8.620 1.00 91.25 160 ALA A N 1
ATOM 1155 C CA . ALA A 1 160 ? -9.898 10.857 8.940 1.00 91.25 160 ALA A CA 1
ATOM 1156 C C . ALA A 1 160 ? -8.544 10.240 9.319 1.00 91.25 160 ALA A C 1
ATOM 1158 O O . ALA A 1 160 ? -7.517 10.856 9.038 1.00 91.25 160 ALA A O 1
ATOM 1159 N N . ASP A 1 161 ? -8.516 9.018 9.868 1.00 92.69 161 ASP A N 1
ATOM 1160 C CA . ASP A 1 161 ? -7.266 8.324 10.204 1.00 92.69 161 ASP A CA 1
ATOM 1161 C C . ASP A 1 161 ? -6.398 8.026 8.968 1.00 92.69 161 ASP A C 1
ATOM 1163 O O . ASP A 1 161 ? -5.197 7.799 9.101 1.00 92.69 161 ASP A O 1
ATOM 1167 N N . PHE A 1 162 ? -6.979 8.082 7.765 1.00 94.56 162 PHE A N 1
ATOM 1168 C CA . PHE A 1 162 ? -6.293 7.840 6.497 1.00 94.56 162 PHE A CA 1
ATOM 1169 C C . PHE A 1 162 ? -6.194 9.108 5.653 1.00 94.56 162 PHE A C 1
ATOM 1171 O O . PHE A 1 162 ? -5.102 9.492 5.244 1.00 94.56 162 PHE A O 1
ATOM 1178 N N . LEU A 1 163 ? -7.318 9.791 5.408 1.00 93.50 163 LEU A N 1
ATOM 1179 C CA . LEU A 1 163 ? -7.363 10.912 4.458 1.00 93.50 163 LEU A CA 1
ATOM 1180 C C . LEU A 1 163 ? -6.674 12.187 4.965 1.00 93.50 163 LEU A C 1
ATOM 1182 O O . LEU A 1 163 ? -6.372 13.069 4.167 1.00 93.50 163 LEU A O 1
ATOM 1186 N N . THR A 1 164 ? -6.423 12.286 6.273 1.00 93.75 164 THR A N 1
ATOM 1187 C CA . THR A 1 164 ? -5.682 13.407 6.884 1.00 93.75 164 THR A CA 1
ATOM 1188 C C . THR A 1 164 ? -4.262 13.026 7.302 1.00 93.75 164 THR A C 1
ATOM 1190 O O . THR A 1 164 ? -3.587 13.785 8.001 1.00 93.75 164 THR A O 1
ATOM 1193 N N . ALA A 1 165 ? -3.794 11.843 6.893 1.00 95.00 165 ALA A N 1
ATOM 1194 C CA . ALA A 1 165 ? -2.425 11.421 7.133 1.00 95.00 165 ALA A CA 1
ATOM 1195 C C . ALA A 1 165 ? -1.432 12.425 6.516 1.00 95.00 165 ALA A C 1
ATOM 1197 O O . ALA A 1 165 ? -1.701 12.996 5.460 1.00 95.00 165 ALA A O 1
ATOM 1198 N N . PRO A 1 166 ? -0.264 12.657 7.137 1.00 95.12 166 PRO A N 1
ATOM 1199 C CA . PRO A 1 166 ? 0.759 13.483 6.513 1.00 95.12 166 PRO A CA 1
ATOM 1200 C C . PRO A 1 166 ? 1.261 12.814 5.229 1.00 95.12 166 PRO A C 1
ATOM 1202 O O . PRO A 1 166 ? 1.427 11.593 5.172 1.00 95.12 166 PRO A O 1
ATOM 1205 N N . PHE A 1 167 ? 1.556 13.608 4.204 1.00 96.38 167 PHE A N 1
ATOM 1206 C CA . PHE A 1 167 ? 2.211 13.099 3.004 1.00 96.38 167 PHE A CA 1
ATOM 1207 C C . PHE A 1 167 ? 3.696 12.818 3.263 1.00 96.38 167 PHE A C 1
ATOM 1209 O O . PHE A 1 167 ? 4.398 13.639 3.855 1.00 96.38 167 PHE A O 1
ATOM 1216 N N . ALA A 1 168 ? 4.195 11.702 2.739 1.00 97.06 168 ALA A N 1
ATOM 1217 C CA . ALA A 1 168 ? 5.620 11.503 2.515 1.00 97.06 168 ALA A CA 1
ATOM 1218 C C . ALA A 1 168 ? 6.021 12.281 1.255 1.00 97.06 168 ALA A C 1
ATOM 1220 O O . ALA A 1 168 ? 5.329 12.208 0.238 1.00 97.06 168 ALA A O 1
ATOM 1221 N N . THR A 1 169 ? 7.113 13.044 1.308 1.00 97.12 169 THR A N 1
ATOM 1222 C CA . THR A 1 169 ? 7.556 13.881 0.180 1.00 97.12 169 THR A CA 1
ATOM 1223 C C . THR A 1 169 ? 8.899 13.400 -0.339 1.00 97.12 169 THR A C 1
ATOM 1225 O O . THR A 1 169 ? 9.871 13.334 0.406 1.00 97.12 169 THR A O 1
ATOM 1228 N N . SER A 1 170 ? 8.942 13.069 -1.628 1.00 96.56 170 SER A N 1
ATOM 1229 C CA . SER A 1 170 ? 10.180 12.749 -2.331 1.00 96.56 170 SER A CA 1
ATOM 1230 C C . SER A 1 170 ? 11.036 14.001 -2.516 1.00 96.56 170 SER A C 1
ATOM 1232 O O . SER A 1 170 ? 10.520 15.088 -2.771 1.00 96.56 170 SER A O 1
ATOM 1234 N N . ASN A 1 171 ? 12.359 13.843 -2.504 1.00 94.00 171 ASN A N 1
ATOM 1235 C CA . ASN A 1 171 ? 13.292 14.883 -2.945 1.00 94.00 171 ASN A CA 1
ATOM 1236 C C . ASN A 1 171 ? 13.300 15.086 -4.474 1.00 94.00 171 ASN A C 1
ATOM 1238 O O . ASN A 1 171 ? 14.041 15.923 -4.988 1.00 94.00 171 ASN A O 1
ATOM 1242 N N . ASN A 1 172 ? 12.497 14.313 -5.212 1.00 92.31 172 ASN A N 1
ATOM 1243 C CA . ASN A 1 172 ? 12.346 14.418 -6.651 1.00 92.31 172 ASN A CA 1
ATOM 1244 C C . ASN A 1 172 ? 10.962 14.968 -7.025 1.00 92.31 172 ASN A C 1
ATOM 1246 O O . ASN A 1 172 ? 9.935 14.346 -6.754 1.00 92.31 172 ASN A O 1
ATOM 1250 N N . ASN A 1 173 ? 10.944 16.089 -7.746 1.00 89.75 173 ASN A N 1
ATOM 1251 C CA . ASN A 1 173 ? 9.707 16.778 -8.126 1.00 89.75 173 ASN A CA 1
ATOM 1252 C C . ASN A 1 173 ? 8.749 15.935 -8.990 1.00 89.75 173 ASN A C 1
ATOM 1254 O O . ASN A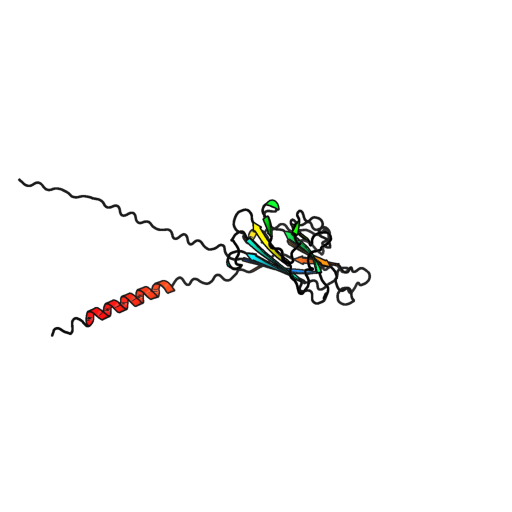 1 173 ? 7.547 16.171 -8.944 1.00 89.75 173 ASN A O 1
ATOM 1258 N N . LEU A 1 174 ? 9.240 14.953 -9.761 1.00 91.69 174 LEU A N 1
ATOM 1259 C CA . LEU A 1 174 ? 8.375 14.072 -10.564 1.00 91.69 174 LEU A CA 1
ATOM 1260 C C . LEU A 1 174 ? 7.606 13.073 -9.690 1.00 91.69 174 LEU A C 1
ATOM 1262 O O . LEU A 1 174 ? 6.477 12.700 -10.013 1.00 91.69 174 LEU A O 1
ATOM 1266 N N . LEU A 1 175 ? 8.213 12.648 -8.578 1.00 91.94 175 LEU A N 1
ATOM 1267 C CA . LEU A 1 175 ? 7.583 11.769 -7.596 1.00 91.94 175 LEU A CA 1
ATOM 1268 C C . LEU A 1 175 ? 6.693 12.526 -6.607 1.00 91.94 175 LEU A C 1
ATOM 1270 O O . LEU A 1 175 ? 5.727 11.950 -6.115 1.00 91.94 175 LEU A O 1
ATOM 1274 N N . GLY A 1 176 ? 6.980 13.794 -6.323 1.00 94.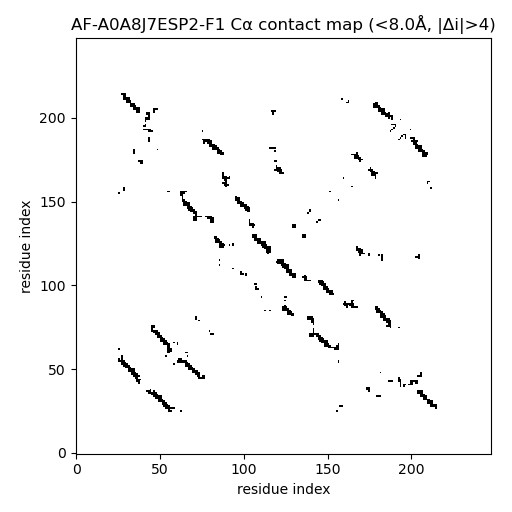69 176 GLY A N 1
ATOM 1275 C CA . GLY A 1 176 ? 6.132 14.638 -5.480 1.00 94.69 176 GLY A CA 1
ATOM 1276 C C . GLY A 1 176 ? 5.831 14.025 -4.107 1.00 94.69 176 GLY A C 1
ATOM 1277 O O . GLY A 1 176 ? 6.714 13.449 -3.466 1.00 94.69 176 GLY A O 1
ATOM 1278 N N . SER A 1 177 ? 4.575 14.149 -3.674 1.00 96.56 177 SER A N 1
ATOM 1279 C CA . SER A 1 177 ? 4.117 13.759 -2.337 1.00 96.56 177 SER A CA 1
ATOM 1280 C C . SER A 1 177 ? 2.990 12.722 -2.396 1.00 96.56 177 SER A C 1
ATOM 1282 O O . SER A 1 177 ? 2.131 12.778 -3.280 1.00 96.56 177 SER A O 1
ATOM 1284 N N . PHE A 1 178 ? 2.999 11.758 -1.474 1.00 96.69 178 PHE A N 1
ATOM 1285 C CA . PHE A 1 178 ? 2.067 10.623 -1.453 1.00 96.69 178 PHE A CA 1
ATOM 1286 C C . PHE A 1 178 ? 1.881 10.051 -0.037 1.00 96.69 178 PHE A C 1
ATOM 1288 O O . PHE A 1 178 ? 2.756 10.184 0.815 1.00 96.69 178 PHE A O 1
ATOM 1295 N N . HIS A 1 179 ? 0.735 9.420 0.232 1.00 96.69 179 HIS A N 1
ATOM 1296 C CA . HIS A 1 179 ? 0.462 8.753 1.516 1.00 96.69 179 HIS A CA 1
ATOM 1297 C C . HIS A 1 179 ? 1.007 7.323 1.581 1.00 96.69 179 HIS A C 1
ATOM 1299 O O . HIS A 1 179 ? 1.274 6.809 2.669 1.00 96.69 179 HIS A O 1
ATOM 1305 N N . LEU A 1 180 ? 1.126 6.677 0.418 1.00 98.31 180 LEU A N 1
ATOM 1306 C CA . LEU A 1 180 ? 1.428 5.259 0.266 1.00 98.31 180 LEU A CA 1
ATOM 1307 C C . LEU A 1 180 ? 2.588 5.048 -0.704 1.00 98.31 180 LEU A C 1
ATOM 1309 O O . LEU A 1 180 ? 2.729 5.771 -1.695 1.00 98.31 180 LEU A O 1
ATOM 1313 N N . GLY A 1 181 ? 3.378 4.009 -0.447 1.00 98.12 181 GLY A N 1
ATOM 1314 C CA . GLY A 1 181 ? 4.473 3.598 -1.313 1.00 98.12 181 GLY A CA 1
ATOM 1315 C C . GLY A 1 181 ? 4.740 2.100 -1.256 1.00 98.12 181 GLY A C 1
ATOM 1316 O O . GLY A 1 181 ? 4.503 1.454 -0.242 1.00 98.12 181 GLY A O 1
ATOM 1317 N N . ALA A 1 182 ? 5.279 1.538 -2.329 1.00 98.12 182 ALA A N 1
ATOM 1318 C CA . ALA A 1 182 ? 5.715 0.152 -2.386 1.00 98.12 182 ALA A CA 1
ATOM 1319 C C . ALA A 1 182 ? 7.051 0.068 -3.119 1.00 98.12 182 ALA A C 1
ATOM 1321 O O . ALA A 1 182 ? 7.157 0.454 -4.281 1.00 98.12 182 ALA A O 1
ATOM 1322 N N . HIS A 1 183 ? 8.070 -0.454 -2.444 1.00 96.50 183 HIS A N 1
ATOM 1323 C CA . HIS A 1 183 ? 9.324 -0.818 -3.085 1.00 96.50 183 HIS A CA 1
ATOM 1324 C C . HIS A 1 183 ? 9.220 -2.249 -3.612 1.00 96.50 183 HIS A C 1
ATOM 1326 O O . HIS A 1 183 ? 8.953 -3.186 -2.853 1.00 96.50 183 HIS A O 1
ATOM 1332 N N . LEU A 1 184 ? 9.449 -2.406 -4.911 1.00 96.38 184 LEU A N 1
ATOM 1333 C CA . LEU A 1 184 ? 9.264 -3.642 -5.660 1.00 96.38 184 LEU A CA 1
ATOM 1334 C C . LEU A 1 184 ? 10.613 -4.110 -6.211 1.00 96.38 184 LEU A C 1
ATOM 1336 O O . LEU A 1 184 ? 11.473 -3.296 -6.549 1.00 96.38 184 LEU A O 1
ATOM 1340 N N . GLN A 1 185 ? 10.806 -5.421 -6.285 1.00 94.81 185 GLN A N 1
ATOM 1341 C CA . GLN A 1 185 ? 12.052 -6.062 -6.711 1.00 94.81 185 GLN A CA 1
ATOM 1342 C C . GLN A 1 185 ? 11.785 -7.161 -7.738 1.00 94.81 185 GLN A C 1
ATOM 1344 O O . GLN A 1 185 ? 10.639 -7.561 -7.948 1.00 94.81 185 GLN A O 1
ATOM 1349 N N . SER A 1 186 ? 12.865 -7.686 -8.326 1.00 93.06 186 SER A N 1
ATOM 1350 C CA . SER A 1 186 ? 12.823 -8.759 -9.327 1.00 93.06 186 SER A CA 1
ATOM 1351 C C . SER A 1 186 ? 11.995 -8.367 -10.555 1.00 93.06 186 SER A C 1
ATOM 1353 O O . SER A 1 186 ? 11.270 -9.172 -11.142 1.00 93.06 186 SER A O 1
ATOM 1355 N N . LEU A 1 187 ? 12.104 -7.095 -10.939 1.00 91.94 187 LEU A N 1
ATOM 1356 C CA . LEU A 1 187 ? 11.380 -6.519 -12.058 1.00 91.94 187 LEU A CA 1
ATOM 1357 C C . LEU A 1 187 ? 11.986 -6.978 -13.382 1.00 91.94 187 LEU A C 1
ATOM 1359 O O . LEU A 1 187 ? 13.193 -6.904 -13.594 1.00 91.94 187 LEU A O 1
ATOM 1363 N N . THR A 1 188 ? 11.130 -7.397 -14.314 1.00 92.56 188 THR A N 1
ATOM 1364 C CA . THR A 1 188 ? 11.507 -7.537 -15.724 1.00 92.56 188 THR A CA 1
ATOM 1365 C C . THR A 1 188 ? 12.089 -6.223 -16.252 1.00 92.56 188 THR A C 1
ATOM 1367 O O . THR A 1 188 ? 11.391 -5.210 -16.264 1.00 92.56 188 THR A O 1
ATOM 1370 N N . VAL A 1 189 ? 13.329 -6.245 -16.746 1.00 90.56 189 VAL A N 1
ATOM 1371 C CA . VAL A 1 189 ? 13.974 -5.105 -17.418 1.00 90.56 189 VAL A CA 1
ATOM 1372 C C . VAL A 1 189 ? 14.199 -5.460 -18.885 1.00 90.56 189 VAL A C 1
ATOM 1374 O O . VAL A 1 189 ? 15.069 -6.260 -19.224 1.00 90.56 189 VAL A O 1
ATOM 1377 N N . ASN A 1 190 ? 13.385 -4.895 -19.774 1.00 90.75 190 ASN A N 1
ATOM 1378 C CA . ASN A 1 190 ? 13.484 -5.098 -21.219 1.00 90.75 190 ASN A CA 1
ATOM 1379 C C . ASN A 1 190 ? 13.019 -3.842 -21.980 1.00 90.75 190 ASN A C 1
ATOM 1381 O O . ASN A 1 190 ? 12.755 -2.819 -21.368 1.00 90.75 190 ASN A O 1
ATOM 1385 N N . ALA A 1 191 ? 12.920 -3.896 -23.314 1.00 88.50 191 ALA A N 1
ATOM 1386 C CA . ALA A 1 191 ? 12.553 -2.718 -24.118 1.00 88.50 191 ALA A CA 1
ATOM 1387 C C . ALA A 1 191 ? 11.143 -2.178 -23.826 1.00 88.50 191 ALA A C 1
ATOM 1389 O O . ALA A 1 191 ? 10.882 -1.013 -24.095 1.00 88.50 191 ALA A O 1
ATOM 1390 N N . THR A 1 192 ? 10.250 -3.030 -23.326 1.00 89.56 192 THR A N 1
ATOM 1391 C CA . THR A 1 192 ? 8.854 -2.704 -23.034 1.00 89.56 192 THR A CA 1
ATOM 1392 C C . THR A 1 192 ? 8.711 -2.077 -21.655 1.00 89.56 192 THR A C 1
ATOM 1394 O O . THR A 1 192 ? 8.016 -1.082 -21.517 1.00 89.56 192 THR A O 1
ATOM 1397 N N . THR A 1 193 ? 9.365 -2.650 -20.645 1.00 90.12 193 THR A N 1
ATOM 1398 C CA . THR A 1 193 ? 9.267 -2.189 -19.251 1.00 90.12 193 THR A CA 1
ATOM 1399 C C . THR A 1 193 ? 10.321 -1.152 -18.887 1.00 90.12 193 THR A C 1
ATOM 1401 O O . THR A 1 193 ? 10.184 -0.462 -17.889 1.00 90.12 193 THR A O 1
ATOM 1404 N N . CYS A 1 194 ? 11.396 -1.049 -19.663 1.00 88.19 194 CYS A N 1
ATOM 1405 C CA . CYS A 1 194 ? 12.386 0.009 -19.548 1.00 88.19 194 CYS A CA 1
ATOM 1406 C C . CYS A 1 194 ? 13.022 0.303 -20.920 1.00 88.19 194 CYS A C 1
ATOM 1408 O O . CYS A 1 194 ? 14.049 -0.282 -21.295 1.00 88.19 194 CYS A O 1
ATOM 1410 N N . PRO A 1 195 ? 12.447 1.245 -21.682 1.00 80.12 195 PRO A N 1
ATOM 1411 C CA . PRO A 1 195 ? 13.006 1.667 -22.965 1.00 80.12 195 PRO A CA 1
ATOM 1412 C C . PRO A 1 195 ? 14.439 2.224 -22.843 1.00 80.12 195 PRO A C 1
ATOM 1414 O O . PRO A 1 195 ? 15.273 1.987 -23.718 1.00 80.12 195 PRO A O 1
ATOM 1417 N N . SER A 1 196 ? 14.768 2.875 -21.722 1.00 76.31 196 SER A N 1
ATOM 1418 C CA . SER A 1 196 ? 16.077 3.485 -21.411 1.00 76.31 196 SER A CA 1
ATOM 1419 C C . SER A 1 196 ? 17.123 2.481 -20.883 1.00 76.31 196 SER A C 1
ATOM 1421 O O . SER A 1 196 ? 17.882 2.785 -19.966 1.00 76.31 196 SER A O 1
ATOM 1423 N N . LYS A 1 197 ? 17.153 1.262 -21.441 1.00 64.44 197 LYS A N 1
ATOM 1424 C CA . LYS A 1 197 ? 17.772 0.024 -20.906 1.00 64.44 197 LYS A CA 1
ATOM 1425 C C . LYS A 1 197 ? 19.112 0.114 -20.153 1.00 64.44 197 LYS A C 1
ATOM 1427 O O . LYS A 1 197 ? 19.364 -0.754 -19.325 1.00 64.44 197 LYS A O 1
ATOM 1432 N N . SER A 1 198 ? 20.004 1.060 -20.452 1.00 71.12 198 SER A N 1
ATOM 1433 C CA . SER A 1 198 ? 21.380 1.063 -19.922 1.00 71.12 198 SER A CA 1
ATOM 1434 C C . SER A 1 198 ? 21.505 1.454 -18.443 1.00 71.12 198 SER A C 1
ATOM 1436 O O . SER A 1 198 ? 22.564 1.242 -17.857 1.00 71.12 198 SER A O 1
ATOM 1438 N N . THR A 1 199 ? 20.455 2.002 -17.826 1.00 79.94 199 THR A N 1
ATOM 1439 C CA . THR A 1 199 ? 20.484 2.520 -16.442 1.00 79.94 199 THR A CA 1
ATOM 1440 C C . THR A 1 199 ? 19.403 1.936 -15.532 1.00 79.94 199 THR A C 1
ATOM 1442 O O . THR A 1 199 ? 19.440 2.176 -14.322 1.00 79.94 199 THR A O 1
ATOM 1445 N N . CYS A 1 200 ? 18.456 1.172 -16.082 1.00 85.12 200 CYS A N 1
ATOM 1446 C CA . CYS A 1 200 ? 17.371 0.592 -15.301 1.00 85.12 200 CYS A CA 1
ATOM 1447 C C . CYS A 1 200 ? 17.843 -0.524 -14.383 1.00 85.12 200 CYS A C 1
ATOM 1449 O O . CYS A 1 200 ? 18.680 -1.354 -14.734 1.00 85.12 200 CYS A O 1
ATOM 1451 N N . ARG A 1 201 ? 17.233 -0.551 -13.202 1.00 87.38 201 ARG A N 1
ATOM 1452 C CA . ARG A 1 201 ? 17.430 -1.588 -12.194 1.00 87.38 201 ARG A CA 1
ATOM 1453 C C . ARG A 1 201 ? 16.235 -2.530 -12.189 1.00 87.38 201 ARG A C 1
ATOM 1455 O O . ARG A 1 201 ? 15.135 -2.143 -12.566 1.00 87.38 201 ARG A O 1
ATOM 1462 N N . ASP A 1 202 ? 16.434 -3.740 -11.691 1.00 90.94 202 ASP A N 1
ATOM 1463 C CA . ASP A 1 202 ? 15.378 -4.726 -11.440 1.00 90.94 202 ASP A CA 1
ATOM 1464 C C . ASP A 1 202 ? 14.570 -4.419 -10.161 1.00 90.94 202 ASP A C 1
ATOM 1466 O O . ASP A 1 202 ? 13.956 -5.302 -9.561 1.00 90.94 202 ASP A O 1
ATOM 1470 N N . SER A 1 203 ? 14.558 -3.154 -9.740 1.00 93.56 203 SER A N 1
ATOM 1471 C CA . SER A 1 203 ? 13.848 -2.639 -8.574 1.00 93.56 203 SER A CA 1
ATOM 1472 C C . SER A 1 203 ? 13.206 -1.299 -8.903 1.00 93.56 203 SER A C 1
ATOM 1474 O O . SER A 1 203 ? 13.782 -0.516 -9.660 1.00 93.56 203 SER A O 1
ATOM 1476 N N . GLY A 1 204 ? 12.063 -1.009 -8.295 1.00 94.19 204 GLY A N 1
ATOM 1477 C CA . GLY A 1 204 ? 11.298 0.202 -8.562 1.00 94.19 204 GLY A CA 1
ATOM 1478 C C . GLY A 1 204 ? 10.420 0.596 -7.386 1.00 94.19 204 GLY A C 1
ATOM 1479 O O . GLY A 1 204 ? 10.371 -0.087 -6.360 1.00 94.19 204 GLY A O 1
ATOM 1480 N N . PHE A 1 205 ? 9.731 1.720 -7.540 1.00 96.19 205 PHE A N 1
ATOM 1481 C CA . PHE A 1 205 ? 8.832 2.253 -6.528 1.00 96.19 205 PHE A CA 1
ATOM 1482 C C . PHE A 1 205 ? 7.465 2.529 -7.147 1.00 96.19 205 PHE A C 1
ATOM 1484 O O . PHE A 1 205 ? 7.387 3.165 -8.194 1.00 96.19 205 PHE A O 1
ATOM 1491 N N . ALA A 1 206 ? 6.400 2.061 -6.507 1.00 97.62 206 ALA A N 1
ATOM 1492 C CA . ALA A 1 206 ? 5.033 2.447 -6.825 1.00 97.62 206 ALA A CA 1
ATOM 1493 C C . ALA A 1 206 ? 4.499 3.364 -5.721 1.00 97.62 206 ALA A C 1
ATOM 1495 O O . ALA A 1 206 ? 4.811 3.166 -4.547 1.00 97.62 206 ALA A O 1
ATOM 1496 N N . ARG A 1 207 ? 3.707 4.374 -6.079 1.00 97.50 207 ARG A N 1
ATOM 1497 C CA . ARG A 1 207 ? 3.195 5.391 -5.144 1.00 97.50 207 ARG A CA 1
ATOM 1498 C C . ARG A 1 207 ? 1.731 5.719 -5.390 1.00 97.50 207 ARG A C 1
ATOM 1500 O O . ARG A 1 207 ? 1.245 5.587 -6.510 1.00 97.50 207 ARG A O 1
ATOM 1507 N N . GLY A 1 208 ? 1.053 6.210 -4.359 1.00 97.31 208 GLY A N 1
ATOM 1508 C CA . GLY A 1 208 ? -0.353 6.591 -4.452 1.00 97.31 208 GLY A CA 1
ATOM 1509 C C . GLY A 1 208 ? -0.904 7.198 -3.168 1.00 97.31 208 GLY A C 1
ATOM 1510 O O . GLY A 1 208 ? -0.185 7.435 -2.196 1.00 97.31 208 GLY A O 1
ATOM 1511 N N . ASN A 1 209 ? -2.204 7.478 -3.185 1.00 97.69 209 ASN A N 1
ATOM 1512 C CA . ASN A 1 209 ? -2.923 8.128 -2.095 1.00 97.69 209 ASN A CA 1
ATOM 1513 C C . ASN A 1 209 ? -4.182 7.345 -1.744 1.00 97.69 209 ASN A C 1
ATOM 1515 O O . ASN A 1 209 ? -4.783 6.724 -2.621 1.00 97.69 209 ASN A O 1
ATOM 1519 N N . TYR A 1 210 ? -4.592 7.399 -0.477 1.00 96.12 210 TYR A N 1
ATOM 1520 C CA . TYR A 1 210 ? -5.881 6.855 -0.069 1.00 96.12 210 TYR A CA 1
ATOM 1521 C C . TYR A 1 210 ? -7.018 7.514 -0.848 1.00 96.12 210 TYR A C 1
ATOM 1523 O O . TYR A 1 210 ? -7.052 8.733 -1.019 1.00 96.12 210 TYR A O 1
ATOM 1531 N N . THR A 1 211 ? -7.965 6.691 -1.272 1.00 93.12 211 THR A N 1
ATOM 1532 C CA . THR A 1 211 ? -9.263 7.111 -1.789 1.00 93.12 211 THR A CA 1
ATOM 1533 C C . THR A 1 211 ? -10.329 6.370 -1.005 1.00 93.12 211 THR A C 1
ATOM 1535 O O . THR A 1 211 ? -10.159 5.197 -0.675 1.00 93.12 211 THR A O 1
ATOM 1538 N N . SER A 1 212 ? -11.396 7.068 -0.646 1.00 87.12 212 SER A N 1
ATOM 1539 C CA . SER A 1 212 ? -12.502 6.492 0.104 1.00 87.12 212 SER A CA 1
ATOM 1540 C C . SER A 1 212 ? -13.671 6.241 -0.827 1.00 87.12 212 SER A C 1
ATOM 1542 O O . SER A 1 212 ? -14.018 7.092 -1.649 1.00 87.12 212 SER A O 1
ATOM 1544 N N . THR A 1 213 ? -14.279 5.069 -0.690 1.00 76.88 213 THR A N 1
ATOM 1545 C CA . THR A 1 213 ? -15.548 4.744 -1.334 1.00 76.88 213 THR A CA 1
ATOM 1546 C C . THR A 1 213 ? -16.562 4.440 -0.234 1.00 76.88 213 THR A C 1
ATOM 1548 O O . THR A 1 213 ? -16.386 3.438 0.468 1.00 76.88 213 THR A O 1
ATOM 1551 N N . PRO A 1 214 ? -17.609 5.266 -0.055 1.00 62.28 214 PRO A N 1
ATOM 1552 C CA . PRO A 1 214 ? -18.660 4.980 0.914 1.00 62.28 214 PRO A CA 1
ATOM 1553 C C . PRO A 1 214 ? -19.334 3.643 0.595 1.00 62.28 214 PRO A C 1
ATOM 1555 O O . PRO A 1 214 ? -19.675 3.379 -0.562 1.00 62.28 214 PRO A O 1
ATOM 1558 N N . ILE A 1 215 ? -19.555 2.807 1.610 1.00 64.56 215 ILE A N 1
ATOM 1559 C CA . ILE A 1 215 ? -20.395 1.616 1.461 1.00 64.56 215 ILE A CA 1
ATOM 1560 C C . ILE A 1 215 ? -21.854 2.092 1.476 1.00 64.56 215 ILE A C 1
ATOM 1562 O O . ILE A 1 215 ? -22.228 2.826 2.393 1.00 64.56 215 ILE A O 1
ATOM 1566 N N . PRO A 1 216 ? -22.699 1.720 0.494 1.00 57.12 216 PRO A N 1
ATOM 1567 C CA . PRO A 1 216 ? -24.106 2.098 0.516 1.00 57.12 216 PRO A CA 1
ATOM 1568 C C . PRO A 1 216 ? -24.763 1.576 1.797 1.00 57.12 216 PRO A C 1
ATOM 1570 O O . PRO A 1 216 ? -24.888 0.365 1.982 1.00 57.12 216 PRO A O 1
ATOM 1573 N N . THR A 1 217 ? -25.189 2.476 2.684 1.00 61.47 217 THR A N 1
ATOM 1574 C CA . THR A 1 217 ? -25.946 2.096 3.878 1.00 61.47 217 THR A CA 1
ATOM 1575 C C . THR A 1 217 ? -27.235 1.404 3.426 1.00 61.47 217 THR A C 1
ATOM 1577 O O . THR A 1 217 ? -27.974 1.985 2.621 1.00 61.47 217 THR A O 1
ATOM 1580 N N . PRO A 1 218 ? -27.554 0.188 3.910 1.00 56.47 218 PRO A N 1
ATOM 1581 C CA . PRO A 1 218 ? -28.839 -0.429 3.622 1.00 56.47 218 PRO A CA 1
ATOM 1582 C C . PRO A 1 218 ? -29.943 0.531 4.063 1.00 56.47 218 PRO A C 1
ATOM 1584 O O . PRO A 1 218 ? -30.012 0.907 5.234 1.00 56.47 218 PRO A O 1
ATOM 1587 N N . ALA A 1 219 ? -30.791 0.959 3.127 1.00 61.12 219 ALA A N 1
ATOM 1588 C CA . ALA A 1 219 ? -31.915 1.824 3.441 1.00 61.12 219 ALA A CA 1
ATOM 1589 C C . ALA A 1 219 ? -32.872 1.064 4.370 1.00 61.12 219 ALA A C 1
ATOM 1591 O O . ALA A 1 219 ? -33.700 0.269 3.926 1.00 61.12 219 ALA A O 1
ATOM 1592 N N . LEU A 1 220 ? -32.757 1.299 5.676 1.00 56.50 220 LEU A N 1
ATOM 1593 C CA . LEU A 1 220 ? -33.778 0.930 6.644 1.00 56.50 220 LEU A CA 1
ATOM 1594 C C . LEU A 1 220 ? -35.010 1.776 6.323 1.00 56.50 220 LEU A C 1
ATOM 1596 O O . LEU A 1 220 ? -35.143 2.887 6.821 1.00 56.50 220 LEU A O 1
ATOM 1600 N N . LEU A 1 221 ? -35.877 1.278 5.437 1.00 56.41 221 LEU A N 1
ATOM 1601 C CA . LEU A 1 221 ? -37.170 1.877 5.109 1.00 56.41 221 LEU A CA 1
ATOM 1602 C C . LEU A 1 221 ? -37.977 2.031 6.411 1.00 56.41 221 LEU A C 1
ATOM 1604 O O . LEU A 1 221 ? -38.505 1.030 6.906 1.00 56.41 221 LEU A O 1
ATOM 1608 N N . PRO A 1 222 ? -38.154 3.252 6.957 1.00 53.88 222 PRO A N 1
ATOM 1609 C CA . PRO A 1 222 ? -38.820 3.455 8.248 1.00 53.88 222 PRO A CA 1
ATOM 1610 C C . PRO A 1 222 ? -40.330 3.141 8.227 1.00 53.88 222 PRO A C 1
ATOM 1612 O O . PRO A 1 222 ? -41.032 3.382 9.203 1.00 53.88 222 PRO A O 1
ATOM 1615 N N . GLY A 1 223 ? -40.865 2.627 7.114 1.00 53.59 223 GLY A N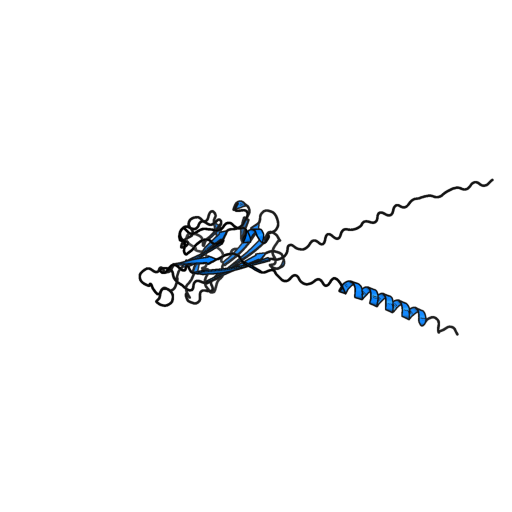 1
ATOM 1616 C CA . GLY A 1 223 ? -42.302 2.496 6.867 1.00 53.59 223 GLY A CA 1
ATOM 1617 C C . GLY A 1 223 ? -42.895 1.089 6.984 1.00 53.59 223 GLY A C 1
ATOM 1618 O O . GLY A 1 223 ? -44.118 0.969 7.004 1.00 53.59 223 GLY A O 1
ATOM 1619 N N . LEU A 1 224 ? -42.098 0.016 7.064 1.00 54.47 224 LEU A N 1
ATOM 1620 C CA . LEU A 1 224 ? -42.649 -1.350 6.956 1.00 54.47 224 LEU A CA 1
ATOM 1621 C C . LEU A 1 224 ? -43.114 -1.971 8.282 1.00 54.47 224 LEU A C 1
ATOM 1623 O O . LEU A 1 224 ? -43.946 -2.875 8.267 1.00 54.47 224 LEU A O 1
ATOM 1627 N N . ILE A 1 225 ? -42.683 -1.449 9.433 1.00 53.75 225 ILE A N 1
ATOM 1628 C CA . ILE A 1 225 ? -43.161 -1.934 10.744 1.00 53.75 225 ILE A CA 1
ATOM 1629 C C . ILE A 1 225 ? -44.599 -1.441 11.026 1.00 53.75 225 ILE A C 1
ATOM 1631 O O . ILE A 1 225 ? -45.378 -2.117 11.697 1.00 53.75 225 ILE A O 1
ATOM 1635 N N . GLY A 1 226 ? -45.009 -0.309 10.440 1.00 49.94 226 GLY A N 1
ATOM 1636 C CA . GLY A 1 226 ? -46.348 0.266 10.628 1.00 49.94 226 GLY A CA 1
ATOM 1637 C C . GLY A 1 226 ? -47.478 -0.458 9.883 1.00 49.94 226 GLY A C 1
ATOM 1638 O O . GLY A 1 226 ? -48.631 -0.396 10.313 1.00 49.94 226 GLY A O 1
ATOM 1639 N N . MET A 1 227 ? -47.178 -1.184 8.799 1.00 55.19 227 MET A N 1
ATOM 1640 C CA . MET A 1 227 ? -48.220 -1.842 7.993 1.00 55.19 227 MET A CA 1
ATOM 1641 C C . MET A 1 227 ? -48.719 -3.165 8.597 1.00 55.19 227 MET A C 1
ATOM 1643 O O . MET A 1 227 ? -49.868 -3.542 8.365 1.00 55.19 227 MET A O 1
ATOM 1647 N N . GLY A 1 228 ? -47.921 -3.840 9.433 1.00 51.94 228 GLY A N 1
ATOM 1648 C CA . GLY A 1 228 ? -48.344 -5.077 10.106 1.00 51.94 228 GLY A CA 1
ATOM 1649 C C . 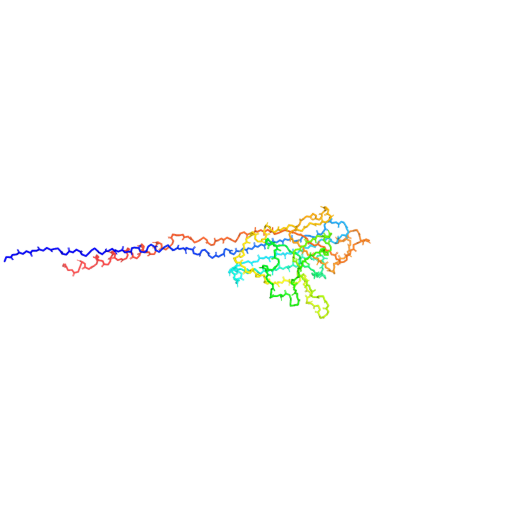GLY A 1 228 ? -49.405 -4.853 11.193 1.00 51.94 228 GLY A C 1
ATOM 1650 O O . GLY A 1 228 ? -50.329 -5.651 11.349 1.00 51.94 228 GLY A O 1
ATOM 1651 N N . VAL A 1 229 ? -49.331 -3.728 11.914 1.00 52.38 229 VAL A N 1
ATOM 1652 C CA . VAL A 1 229 ? -50.256 -3.428 13.023 1.00 52.38 229 VAL A CA 1
ATOM 1653 C C . VAL A 1 229 ? -51.624 -2.950 12.515 1.00 52.38 229 VAL A C 1
ATOM 1655 O O . VAL A 1 229 ? -52.654 -3.269 13.114 1.00 52.38 229 VAL A O 1
ATOM 1658 N N . ALA A 1 230 ? -51.673 -2.247 11.377 1.00 53.31 230 ALA A N 1
ATOM 1659 C CA . ALA A 1 230 ? -52.932 -1.829 10.756 1.00 53.31 230 ALA A CA 1
ATOM 1660 C C . ALA A 1 230 ? -53.722 -3.018 10.169 1.00 53.31 230 ALA A C 1
ATOM 1662 O O . ALA A 1 230 ? -54.944 -3.082 10.325 1.00 53.31 230 ALA A O 1
ATOM 1663 N N . ALA A 1 231 ? -53.035 -4.003 9.577 1.00 52.97 231 ALA A N 1
ATOM 1664 C CA . ALA A 1 231 ? -53.672 -5.211 9.046 1.00 52.97 231 ALA A CA 1
ATOM 1665 C C . ALA A 1 231 ? -54.295 -6.090 10.152 1.00 52.97 231 ALA A C 1
ATOM 1667 O O . ALA A 1 231 ? -55.379 -6.647 9.968 1.00 52.97 231 ALA A O 1
ATOM 1668 N N . LEU A 1 232 ? -53.672 -6.158 11.335 1.00 53.06 232 LEU A N 1
ATOM 1669 C CA . LEU A 1 232 ? -54.200 -6.927 12.470 1.00 53.06 232 LEU A CA 1
ATOM 1670 C C . LEU A 1 232 ? -55.382 -6.245 13.179 1.00 53.06 232 LEU A C 1
ATOM 1672 O O . LEU A 1 232 ? -56.239 -6.939 13.728 1.00 53.06 232 LEU A O 1
ATOM 1676 N N . ARG A 1 233 ? -55.495 -4.909 13.133 1.00 52.66 233 ARG A N 1
ATOM 1677 C CA . ARG A 1 233 ? -56.679 -4.207 13.667 1.00 52.66 233 ARG A CA 1
ATOM 1678 C C . ARG A 1 233 ? -57.921 -4.376 12.796 1.00 52.66 233 ARG A C 1
ATOM 1680 O O . ARG A 1 233 ? -59.019 -4.416 13.344 1.00 52.66 233 ARG A O 1
ATOM 1687 N N . LYS A 1 234 ? -57.774 -4.536 11.476 1.00 48.28 234 LYS A N 1
ATOM 1688 C CA . LYS A 1 234 ? -58.926 -4.749 10.585 1.00 48.28 234 LYS A CA 1
ATOM 1689 C C . LYS A 1 234 ? -59.574 -6.125 10.790 1.00 48.28 234 LYS A C 1
ATOM 1691 O O . LYS A 1 234 ? -60.794 -6.223 10.818 1.00 48.28 234 LYS A O 1
ATOM 1696 N N . LYS A 1 235 ? -58.779 -7.166 11.064 1.00 49.66 235 LYS A N 1
ATOM 1697 C CA . LYS A 1 235 ? -59.292 -8.538 11.235 1.00 49.66 235 LYS A CA 1
ATOM 1698 C C . LYS A 1 235 ? -60.106 -8.760 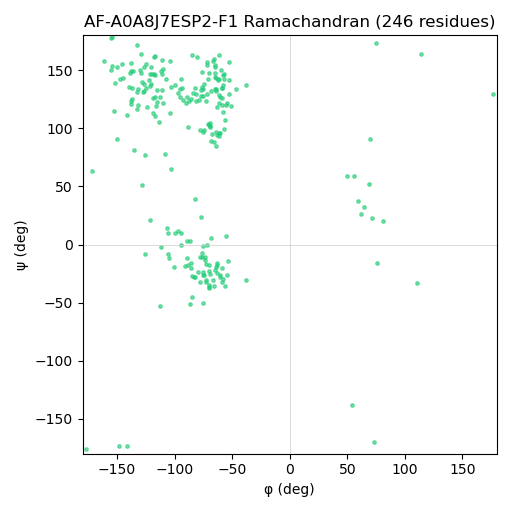12.523 1.00 49.66 235 LYS A C 1
ATOM 1700 O O . LYS A 1 235 ? -60.855 -9.725 12.609 1.00 49.66 235 LYS A O 1
ATOM 1705 N N . LYS A 1 236 ? -59.995 -7.869 13.519 1.00 48.12 236 LYS A N 1
ATOM 1706 C CA . LYS A 1 236 ? -60.767 -7.953 14.775 1.00 48.12 236 LYS A CA 1
ATOM 1707 C C . LYS A 1 236 ? -62.119 -7.223 14.717 1.00 48.12 236 LYS A C 1
ATOM 1709 O O . LYS A 1 236 ? -62.935 -7.405 15.611 1.00 48.12 236 LYS A O 1
ATOM 1714 N N . GLY A 1 237 ? -62.361 -6.414 13.680 1.00 51.50 237 GLY A N 1
ATOM 1715 C CA . GLY A 1 237 ? -63.645 -5.736 13.461 1.00 51.50 237 GLY A CA 1
ATOM 1716 C C . GLY A 1 237 ? -64.695 -6.612 12.771 1.00 51.50 237 GLY A C 1
ATOM 1717 O O . GLY A 1 237 ? -65.882 -6.435 13.012 1.00 51.50 237 GLY A O 1
ATOM 1718 N N . GLU A 1 238 ? -64.271 -7.584 11.961 1.00 52.66 238 GLU A N 1
ATOM 1719 C CA . GLU A 1 238 ? -65.183 -8.431 11.174 1.00 52.66 238 GLU A CA 1
ATOM 1720 C C . GLU A 1 238 ? -65.714 -9.648 11.957 1.00 52.66 238 GLU A C 1
ATOM 1722 O O . GLU A 1 238 ? -66.793 -10.138 11.651 1.00 52.66 238 GLU A O 1
ATOM 1727 N N . GLN A 1 239 ? -65.051 -10.082 13.040 1.00 48.16 239 GLN A N 1
ATOM 1728 C CA . GLN A 1 239 ? -65.546 -11.184 13.889 1.00 48.16 239 GLN A CA 1
ATOM 1729 C C . GLN A 1 239 ? -66.668 -10.789 14.869 1.00 48.16 239 GLN A C 1
ATOM 1731 O O . GLN A 1 239 ? -67.289 -11.666 15.457 1.00 48.16 239 GLN A O 1
ATOM 1736 N N . ASN A 1 240 ? -66.958 -9.494 15.038 1.00 45.91 240 ASN A N 1
ATOM 1737 C CA . ASN A 1 240 ? -68.043 -9.017 15.911 1.00 45.91 240 ASN A CA 1
ATOM 1738 C C . ASN A 1 240 ? -69.372 -8.777 15.171 1.00 45.91 240 ASN A C 1
ATOM 1740 O O . ASN A 1 240 ? -70.347 -8.380 15.803 1.00 45.91 240 ASN A O 1
ATOM 1744 N N . LEU A 1 241 ? -69.427 -8.998 13.853 1.00 46.66 241 LEU A N 1
ATOM 1745 C CA . LEU A 1 241 ? -70.658 -8.858 13.065 1.00 46.66 241 LEU A CA 1
ATOM 1746 C C . LEU A 1 241 ? -71.340 -10.204 12.768 1.00 46.66 241 LEU A C 1
ATOM 1748 O O . LEU A 1 241 ? -72.540 -10.217 12.514 1.00 46.66 241 LEU A O 1
ATOM 1752 N N . GLU A 1 242 ? -70.632 -11.334 12.874 1.00 49.34 242 GLU A N 1
ATOM 1753 C CA . GLU A 1 242 ? -71.229 -12.668 12.680 1.00 49.34 242 GLU A CA 1
ATOM 1754 C C . GLU A 1 242 ? -71.880 -13.256 13.946 1.00 49.34 242 GLU A C 1
ATOM 1756 O O . GLU A 1 242 ? -72.706 -14.154 13.826 1.00 49.34 242 GLU A O 1
ATOM 1761 N N . SER A 1 243 ? -71.610 -12.737 15.154 1.00 47.44 243 SER A N 1
ATOM 1762 C CA . SER A 1 243 ? -72.243 -13.249 16.388 1.00 47.44 243 SER A CA 1
ATOM 1763 C C . SER A 1 243 ? -73.570 -12.572 16.762 1.00 47.44 243 SER A C 1
ATOM 1765 O O . SER A 1 243 ? -74.122 -12.882 17.811 1.00 47.44 243 SER A O 1
ATOM 1767 N N . VAL A 1 244 ? -74.079 -11.641 15.945 1.00 51.94 244 VAL A N 1
ATOM 1768 C CA . VAL A 1 244 ? -75.378 -10.965 16.171 1.00 51.94 244 VAL A CA 1
ATOM 1769 C C . VAL A 1 244 ? -76.465 -11.476 15.208 1.00 51.94 244 VAL A C 1
ATOM 1771 O O . VAL A 1 244 ? -77.640 -11.192 15.395 1.00 51.94 244 VAL A O 1
ATOM 1774 N N . ALA A 1 245 ? -76.112 -12.291 14.207 1.00 51.28 245 ALA A N 1
ATOM 1775 C CA . ALA A 1 245 ? -77.063 -12.846 13.236 1.00 51.28 245 ALA A CA 1
ATOM 1776 C C . ALA A 1 245 ? -77.595 -14.250 13.601 1.00 51.28 245 ALA A C 1
ATOM 1778 O O . ALA A 1 245 ? -78.242 -14.889 12.776 1.00 51.28 245 ALA A O 1
ATOM 1779 N N . GLN A 1 246 ? -77.323 -14.743 14.815 1.00 47.31 246 GLN A N 1
ATOM 1780 C CA . GLN A 1 246 ? -77.716 -16.086 15.266 1.00 47.31 246 GLN A CA 1
ATOM 1781 C C . GLN A 1 246 ? -78.612 -16.088 16.520 1.00 47.31 246 GLN A C 1
ATOM 1783 O O . GLN A 1 246 ? -78.722 -17.102 17.200 1.00 47.31 246 GLN A O 1
ATOM 1788 N N . GLU A 1 247 ? -79.281 -14.965 16.790 1.00 49.38 247 GLU A N 1
ATOM 1789 C CA . GLU A 1 247 ? -80.478 -14.878 17.638 1.00 49.38 247 GLU A CA 1
ATOM 1790 C C . GLU A 1 247 ? -81.511 -13.984 16.933 1.00 49.38 247 GLU A C 1
ATOM 1792 O O . GLU A 1 247 ? -81.612 -12.786 17.195 1.00 49.38 247 GLU A O 1
ATOM 1797 N N . ALA A 1 248 ? -82.246 -14.569 15.987 1.00 40.41 248 ALA A N 1
ATOM 1798 C CA . ALA A 1 248 ? -83.527 -14.071 15.487 1.00 40.41 248 ALA A CA 1
ATOM 1799 C C . ALA A 1 248 ? -84.356 -15.253 14.975 1.00 40.41 248 ALA A C 1
ATOM 1801 O O . ALA A 1 248 ? -83.788 -16.074 14.218 1.00 40.41 248 ALA A O 1
#

Mean predicted aligned error: 12.51 Å

Radius of gyration: 30.68 Å; Cα contacts (8 Å, |Δi|>4): 538; chains: 1; bounding box: 105×34×87 Å

Foldseek 3Di:
DDDDDDDDDPDPDPPPPPPPPVPPFLAKWKKKKWWAWQPPQQEFHQWTKIKIKIAGPVVPDHQQKIKIKIATQRVQFQPKFFAKKFFFWPPLPPVQKDKFDKVVPQWDKDAFQFQPPQLQGFTGGIMTHQDPDPPTGDTRGNVHMIMIMMGGNDDGDDPNRFQVTDWGAHPDPSSGTARIKTKMAQGDQDCVRRVVRPRHDRITMTGIGIDIDRDPDPPPPVPDVVVVVVVVVVVVVVVVVVVVVPPD

Nearest PDB structures (foldseek):
  1swf-assembly1_A  TM=2.728E-01  e=4.233E+00  Streptomyces avidinii
  4gd9-assembly1_A  TM=2.690E-01  e=5.270E+00  Streptomyces avidinii
  1swf-assembly1_B  TM=2.652E-01  e=4.472E+00  Streptomyces avidinii
  4gd9-assembly1_C  TM=2.208E-01  e=4.008E+00  Streptomyces avidinii

pLDDT: mean 80.9, std 20.04, range [35.12, 98.56]

Sequence (248 aa):
MKQQLLTGALAVGAVAIGSLVQVNPAEALTLTSQLLGDPRANNPDGLIVDVTVKTGTDAGLSTNQALWTVDINSPLHSNIKLGQFFFNLANAAASNYTFSGFNPTGWAIQTPANNANGSGSADFIFKALDPSGPPNAANVTNNTNLSFIMTKGLGAITEADFLTAPFATSNNNLLGSFHLGAHLQSLTVNATTCPSKSTCRDSGFARGNYTSTPIPTPALLPGLIGMGVAALRKKKGEQNLESVAQEA

Solvent-accessible surface area (backbone atoms only — not comparable to full-atom values): 13869 Å² total; per-residue (Å²): 135,90,80,87,86,81,89,80,84,84,79,80,77,81,78,78,78,74,75,77,73,76,76,70,71,68,75,48,43,40,37,39,29,69,18,39,34,42,88,54,76,53,34,33,49,66,39,33,34,43,36,42,38,36,25,10,57,86,66,76,35,55,48,29,27,33,43,40,36,44,34,38,65,23,83,78,24,84,65,27,29,62,54,34,40,35,37,37,43,30,79,74,56,67,86,45,51,47,77,45,78,41,36,49,55,63,44,44,79,44,71,74,22,66,54,36,66,71,46,47,59,17,44,35,51,32,24,41,34,55,42,93,55,87,81,58,32,66,76,27,23,68,88,34,49,38,33,33,37,40,35,44,75,71,65,66,68,53,71,60,44,50,76,61,25,60,66,23,47,27,81,36,80,91,68,35,66,30,36,32,38,36,24,34,30,55,37,53,75,41,73,85,28,23,71,53,60,92,65,48,49,44,46,34,26,23,38,26,50,79,41,80,50,85,63,84,72,79,81,77,68,90,64,66,75,63,56,60,59,55,57,58,58,55,64,65,61,62,67,68,62,67,75,64,75,80,78,128

Secondary structure (DSSP, 8-state):
-----------------------PPPPPEEEEEEEEE--STTS-S--EEEEEEEESGGGT--TTEEEEEEEE--TT-TT-EEEEEEE--SS--GGGEEEEEEESTT-EEES-B-S-TTSSS--BSEEEE--SSSSPPPPPBTTB-EEEEEEESSS---THHHHTPPPEE-SSTTT-EESEEEEEES---STTT-TTTTS--SEEEEEE--EEEE-------TTSHHHHHHHHHHHTTSTTTTTSTT--